Protein AF-A0A2T2Z891-F1 (afdb_monomer_lite)

Sequence (252 aa):
MLRAMVLVGTALAAVTELLDPEPQQPPVEPAKPAAVDPVTECRDALELAAWSASDHLTAHAHGLTAECTCGCGQVETVVGPDVPNAGAVAGLAAVATNNLAAVLDRLADAEAERDQAVREADGDRQLVDVLRAQRREAHERLRATRAHAHELHAVIADHEQTIVAAQSRIAELQYARDARLAELNAARASRAEAQLADIRALASGWAEQGVGSYAITAQTAYRRDAGREILAILDRDETTAKGGAAKAADGE

Secondary structure (DSSP, 8-state):
-HHHHHHHHHHHHHHHHTT-----PPP----------HHHHHHHHHHHS-----TTEEEETTEEEEE-TTSS--EEESS-TTSTTHHHHHHHHHHHHHHHHHHHHHHHHHHHHHHHHHHHHHHHHHHHHHHHHHHHHHHHHHHHHHHHHHHHHHHHHHHHHHHHHHHHHHHHHHHHHHHHHHHHHHHHHHHHHHHHHHHHHHHHHHHHTTSS-S---HHHHHHHHHHHHHHHHHHHHHHHHHHHHHHHHTT-

Organism: NCBI:txid37330

pLDDT: mean 72.8, std 20.95, range [34.75, 98.38]

Structure (mmCIF, N/CA/C/O backbone):
data_AF-A0A2T2Z891-F1
#
_entry.id   AF-A0A2T2Z891-F1
#
loop_
_atom_site.group_PDB
_atom_site.id
_atom_site.type_symbol
_atom_site.label_atom_id
_atom_site.label_alt_id
_atom_site.label_comp_id
_atom_site.label_asym_id
_atom_site.label_entity_id
_atom_site.label_seq_id
_atom_site.pdbx_PDB_ins_code
_atom_site.Cartn_x
_atom_site.Cartn_y
_atom_site.Cartn_z
_atom_site.occupancy
_atom_site.B_iso_or_equiv
_atom_site.auth_seq_id
_atom_site.auth_comp_id
_atom_site.auth_asym_id
_atom_site.auth_atom_id
_atom_site.pdbx_PDB_model_num
ATOM 1 N N . MET A 1 1 ? 6.854 -13.329 1.331 1.00 44.47 1 MET A N 1
ATOM 2 C CA . MET A 1 1 ? 5.678 -12.519 1.724 1.00 44.47 1 MET A CA 1
ATOM 3 C C . MET A 1 1 ? 4.390 -13.332 1.862 1.00 44.47 1 MET A C 1
ATOM 5 O O . MET A 1 1 ? 3.751 -13.201 2.893 1.00 44.47 1 MET A O 1
ATOM 9 N N . LEU A 1 2 ? 4.043 -14.234 0.932 1.00 36.00 2 LEU A N 1
ATOM 10 C CA . LEU A 1 2 ? 2.807 -15.045 1.009 1.00 36.00 2 LEU A CA 1
ATOM 11 C C . LEU A 1 2 ? 2.632 -15.894 2.288 1.00 36.00 2 LEU A C 1
ATOM 13 O O . LEU A 1 2 ? 1.527 -15.987 2.812 1.00 36.00 2 LEU A O 1
ATOM 17 N N . ARG A 1 3 ? 3.707 -16.468 2.848 1.00 34.75 3 ARG A N 1
ATOM 18 C CA . ARG A 1 3 ? 3.626 -17.265 4.092 1.00 34.75 3 ARG A CA 1
ATOM 19 C C . ARG A 1 3 ? 3.246 -16.453 5.338 1.00 34.75 3 ARG A C 1
ATOM 21 O O . ARG A 1 3 ? 2.662 -17.016 6.254 1.00 34.75 3 ARG A O 1
ATOM 28 N N . ALA A 1 4 ? 3.541 -15.153 5.367 1.00 37.78 4 ALA A N 1
ATOM 29 C CA . ALA A 1 4 ? 3.195 -14.293 6.500 1.00 37.78 4 ALA A CA 1
ATOM 30 C C . ALA A 1 4 ? 1.705 -13.902 6.491 1.00 37.78 4 ALA A C 1
ATOM 32 O O . ALA A 1 4 ? 1.099 -13.787 7.549 1.00 37.78 4 ALA A O 1
ATOM 33 N N . MET A 1 5 ? 1.091 -13.773 5.309 1.00 39.94 5 MET A N 1
ATOM 34 C CA . MET A 1 5 ? -0.330 -13.419 5.178 1.00 39.94 5 MET A CA 1
ATOM 35 C C . MET A 1 5 ? -1.272 -14.566 5.570 1.00 39.94 5 MET A C 1
ATOM 37 O O . MET A 1 5 ? -2.307 -14.320 6.182 1.00 39.94 5 MET A O 1
ATOM 41 N N . VAL A 1 6 ? -0.896 -15.821 5.294 1.00 43.16 6 VAL A N 1
ATOM 42 C CA . VAL A 1 6 ? -1.704 -16.996 5.675 1.00 43.16 6 VAL A CA 1
ATOM 43 C C . VAL A 1 6 ? -1.759 -17.171 7.198 1.00 43.16 6 VAL A C 1
ATOM 45 O O . VAL A 1 6 ? -2.825 -17.447 7.739 1.00 43.16 6 VAL A O 1
ATOM 48 N N . LEU A 1 7 ? -0.646 -16.921 7.897 1.00 39.09 7 LEU A N 1
ATOM 49 C CA . LEU A 1 7 ? -0.570 -17.011 9.362 1.00 39.09 7 LEU A CA 1
ATOM 50 C C . LEU A 1 7 ? -1.440 -15.964 10.074 1.00 39.09 7 LEU A C 1
ATOM 52 O O . LEU A 1 7 ? -2.051 -16.268 11.098 1.00 39.09 7 LEU A O 1
ATOM 56 N N . VAL A 1 8 ? -1.544 -14.752 9.518 1.00 48.66 8 VAL A N 1
ATOM 57 C CA . VAL A 1 8 ? -2.413 -13.694 10.062 1.00 48.66 8 VAL A CA 1
ATOM 58 C C . VAL A 1 8 ? -3.892 -14.028 9.840 1.00 48.66 8 VAL A C 1
ATOM 60 O O . VAL A 1 8 ? -4.705 -13.801 10.734 1.00 48.66 8 VAL A O 1
ATOM 63 N N . GLY A 1 9 ? -4.242 -14.634 8.699 1.00 42.88 9 GLY A N 1
ATOM 64 C CA . GLY A 1 9 ? -5.610 -15.079 8.411 1.00 42.88 9 GLY A CA 1
ATOM 65 C C . GLY A 1 9 ? -6.098 -16.190 9.348 1.00 42.88 9 GLY A C 1
ATOM 66 O O . GLY A 1 9 ? -7.209 -16.111 9.867 1.00 42.88 9 GLY A O 1
ATOM 67 N N . THR A 1 10 ? -5.253 -17.185 9.636 1.00 48.91 10 THR A N 1
ATOM 68 C CA . THR A 1 10 ? -5.599 -18.279 10.563 1.00 48.91 10 THR A CA 1
ATOM 69 C C . THR A 1 10 ? -5.652 -17.826 12.021 1.00 48.91 10 THR A C 1
ATOM 71 O O . THR A 1 10 ? -6.499 -18.295 12.776 1.00 48.91 10 THR A O 1
ATOM 74 N N . ALA A 1 11 ? -4.798 -16.876 12.418 1.00 42.88 11 ALA A N 1
ATOM 75 C CA . ALA A 1 11 ? -4.833 -16.308 13.763 1.00 42.88 11 ALA A CA 1
ATOM 76 C C . ALA A 1 11 ? -6.105 -15.474 14.002 1.00 42.88 11 ALA A C 1
ATOM 78 O O . ALA A 1 11 ? -6.673 -15.523 15.090 1.00 42.88 11 ALA A O 1
ATOM 79 N N . LEU A 1 12 ? -6.597 -14.753 12.986 1.00 47.34 12 LEU A N 1
ATOM 80 C CA . LEU A 1 12 ? -7.832 -13.973 13.102 1.00 47.34 12 LEU A CA 1
ATOM 81 C C . LEU A 1 12 ? -9.078 -14.860 13.239 1.00 47.34 12 LEU A C 1
ATOM 83 O O . LEU A 1 12 ? -9.969 -14.513 14.007 1.00 47.34 12 LEU A O 1
ATOM 87 N N . ALA A 1 13 ? -9.117 -15.992 12.525 1.00 49.78 13 ALA A N 1
ATOM 88 C CA . ALA A 1 13 ? -10.219 -16.954 12.592 1.00 49.78 13 ALA A CA 1
ATOM 89 C C . ALA A 1 13 ? -10.305 -17.639 13.970 1.00 49.78 13 ALA A C 1
ATOM 91 O O . ALA A 1 13 ? -11.391 -17.738 14.542 1.00 49.78 13 ALA A O 1
ATOM 92 N N . ALA A 1 14 ? -9.156 -18.010 14.547 1.00 47.41 14 ALA A N 1
ATOM 93 C CA . ALA A 1 14 ? -9.088 -18.597 15.887 1.00 47.41 14 ALA A CA 1
ATOM 94 C C . ALA A 1 14 ? -9.510 -17.608 16.992 1.00 47.41 14 ALA A C 1
ATOM 96 O O . ALA A 1 14 ? -10.139 -17.997 17.971 1.00 47.41 14 ALA A O 1
ATOM 97 N N . VAL A 1 15 ? -9.218 -16.311 16.828 1.00 51.91 15 VAL A N 1
ATOM 98 C CA . VAL A 1 15 ? -9.648 -15.273 17.783 1.00 51.91 15 VAL A CA 1
ATOM 99 C C . VAL A 1 15 ? -11.155 -15.005 17.694 1.00 51.91 15 VAL A C 1
ATOM 101 O O . VAL A 1 15 ? -11.771 -14.692 18.709 1.00 51.91 15 VAL A O 1
ATOM 104 N N . THR A 1 16 ? -11.776 -15.158 16.519 1.00 53.72 16 THR A N 1
ATOM 105 C CA . THR A 1 16 ? -13.237 -15.035 16.384 1.00 53.72 16 THR A CA 1
ATOM 106 C C . THR A 1 16 ? -14.012 -16.200 17.002 1.00 53.72 16 THR A C 1
ATOM 108 O O . THR A 1 16 ? -15.059 -15.944 17.584 1.00 53.72 16 THR A O 1
ATOM 111 N N . GLU A 1 17 ? -13.495 -17.434 16.968 1.00 48.53 17 GLU A N 1
ATOM 112 C CA . GLU A 1 17 ? -14.125 -18.582 17.656 1.00 48.53 17 GLU A CA 1
ATOM 113 C C . GLU A 1 17 ? -14.012 -18.505 19.189 1.00 48.53 17 GLU A C 1
ATOM 115 O O . GLU A 1 17 ? -14.880 -18.999 19.899 1.00 48.53 17 GLU A O 1
ATOM 120 N N . LEU A 1 18 ? -12.986 -17.834 19.722 1.00 50.41 18 LEU A N 1
ATOM 121 C CA . LEU A 1 18 ? -12.801 -17.644 21.169 1.00 50.41 18 LEU A CA 1
ATOM 122 C C . LEU A 1 18 ? -13.665 -16.518 21.776 1.00 50.41 18 LEU A C 1
ATOM 124 O O . LEU A 1 18 ? -13.706 -16.377 22.997 1.00 50.41 18 LEU A O 1
ATOM 128 N N . LEU A 1 19 ? -14.333 -15.699 20.953 1.00 49.38 19 LEU A N 1
ATOM 129 C CA . LEU A 1 19 ? -15.062 -14.496 21.390 1.00 49.38 19 LEU A CA 1
ATOM 130 C C . LEU A 1 19 ? -16.594 -14.629 21.405 1.00 49.38 19 LEU A C 1
ATOM 132 O O . LEU A 1 19 ? -17.259 -13.659 21.796 1.00 49.38 19 LEU A O 1
ATOM 136 N N . ASP A 1 20 ? -17.123 -15.802 21.046 1.00 49.41 20 ASP A N 1
ATOM 137 C CA . ASP A 1 20 ? -18.532 -16.184 21.208 1.00 49.41 20 ASP A CA 1
ATOM 138 C C . ASP A 1 20 ? -18.661 -17.409 22.132 1.00 49.41 20 ASP A C 1
ATOM 140 O O . ASP A 1 20 ? -18.911 -18.528 21.680 1.00 49.41 20 ASP A O 1
ATOM 144 N N . PRO A 1 21 ? -18.509 -17.244 23.459 1.00 48.47 21 PRO A N 1
ATOM 145 C CA . PRO A 1 21 ? -19.131 -18.182 24.370 1.00 48.47 21 PRO A CA 1
ATOM 146 C C . PRO A 1 21 ? -20.646 -17.977 24.262 1.00 48.47 21 PRO A C 1
ATOM 148 O O . PRO A 1 21 ? -21.199 -16.985 24.742 1.00 48.47 21 PRO A O 1
ATOM 151 N N . GLU A 1 22 ? -21.307 -18.917 23.592 1.00 50.22 22 GLU A N 1
ATOM 152 C CA . GLU A 1 22 ? -22.747 -19.138 23.689 1.00 50.22 22 GLU A CA 1
ATOM 153 C C . GLU A 1 22 ? -23.145 -19.042 25.179 1.00 50.22 22 GLU A C 1
ATOM 155 O O . GLU A 1 22 ? -22.498 -19.687 26.014 1.00 50.22 22 GLU A O 1
ATOM 160 N N . PRO A 1 23 ? -24.118 -18.194 25.569 1.00 48.44 23 PRO A N 1
ATOM 161 C CA . PRO A 1 23 ? -24.458 -18.014 26.972 1.00 48.44 23 PRO A CA 1
ATOM 162 C C . PRO A 1 23 ? -25.070 -19.313 27.497 1.00 48.44 23 PRO A C 1
ATOM 164 O O . PRO A 1 23 ? -26.265 -19.559 27.344 1.00 48.44 23 PRO A O 1
ATOM 167 N N . GLN A 1 24 ? -24.242 -20.158 28.114 1.00 48.59 24 GLN A N 1
ATOM 168 C CA . GLN A 1 24 ? -24.708 -21.307 28.874 1.00 48.59 24 GLN A CA 1
ATOM 169 C C . GLN A 1 24 ? -25.576 -20.772 30.010 1.00 48.59 24 GLN A C 1
ATOM 171 O O . GLN A 1 24 ? -25.078 -20.181 30.970 1.00 48.59 24 GLN A O 1
ATOM 176 N N . GLN A 1 25 ? -26.892 -20.945 29.875 1.00 51.59 25 GLN A N 1
ATOM 177 C CA . GLN A 1 25 ? -27.810 -20.777 30.990 1.00 51.59 25 GLN A CA 1
ATOM 178 C C . GLN A 1 25 ? -27.329 -21.701 32.114 1.00 51.59 25 GLN A C 1
ATOM 180 O O . GLN A 1 25 ? -27.229 -22.912 31.887 1.00 51.59 25 GLN A O 1
ATOM 185 N N . PRO A 1 26 ? -26.996 -21.167 33.303 1.00 49.16 26 PRO A N 1
ATOM 186 C CA . PRO A 1 26 ? -26.651 -22.020 34.425 1.00 49.16 26 PRO A CA 1
ATOM 187 C C . PRO A 1 26 ? -27.839 -22.949 34.727 1.00 49.16 26 PRO A C 1
ATOM 189 O O . PRO A 1 26 ? -28.994 -22.549 34.532 1.00 49.16 26 PRO A O 1
ATOM 192 N N . PRO A 1 27 ? -27.582 -24.194 35.166 1.00 51.59 27 PRO A N 1
ATOM 193 C CA . PRO A 1 27 ? -28.641 -25.128 35.518 1.00 51.59 27 PRO A CA 1
ATOM 194 C C . PRO A 1 27 ? -29.550 -24.485 36.568 1.00 51.59 27 PRO A C 1
ATOM 196 O O . PRO A 1 27 ? -29.077 -23.997 37.592 1.00 51.59 27 PRO A O 1
ATOM 199 N N . VAL A 1 28 ? -30.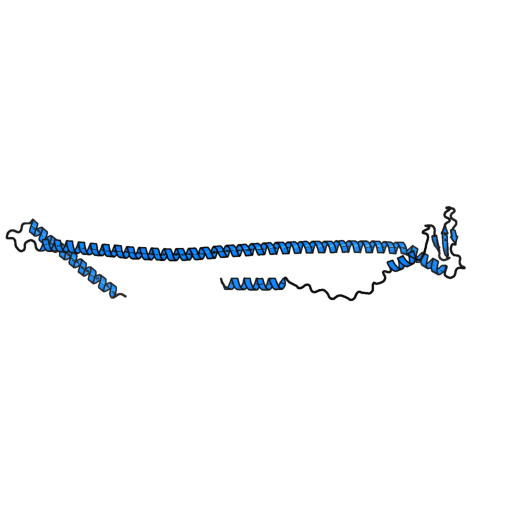853 -24.460 36.283 1.00 54.03 28 VAL A N 1
ATOM 200 C CA . VAL A 1 28 ? -31.879 -23.950 37.196 1.00 54.03 28 VAL A CA 1
ATOM 201 C C . VAL A 1 28 ? -31.859 -24.826 38.446 1.00 54.03 28 VAL A C 1
ATOM 203 O O . VAL A 1 28 ? -32.333 -25.963 38.419 1.00 54.03 28 VAL A O 1
ATOM 206 N N . GLU A 1 29 ? -31.273 -24.317 39.531 1.00 49.00 29 GLU A N 1
ATOM 207 C CA . GLU A 1 29 ? -31.395 -24.943 40.844 1.00 49.00 29 GLU A CA 1
ATOM 208 C C . GLU A 1 29 ? -32.883 -25.011 41.223 1.00 49.00 29 GLU A C 1
ATOM 210 O O . GLU A 1 29 ? -33.609 -24.024 41.053 1.00 49.00 29 GLU A O 1
ATOM 215 N N . PRO A 1 30 ? -33.375 -26.160 41.721 1.00 51.44 30 PRO A N 1
ATOM 216 C CA . PRO A 1 30 ? -34.736 -26.244 42.220 1.00 51.44 30 PRO A CA 1
ATOM 217 C C . PRO A 1 30 ? -34.893 -25.240 43.361 1.00 51.44 30 PRO A C 1
ATOM 219 O O . PRO A 1 30 ? -34.108 -25.246 44.310 1.00 51.44 30 PRO A O 1
ATOM 222 N N . ALA A 1 31 ? -35.904 -24.376 43.245 1.00 48.78 31 ALA A N 1
ATOM 223 C CA . ALA A 1 31 ? -36.221 -23.366 44.242 1.00 48.78 31 ALA A CA 1
ATOM 224 C C . ALA A 1 31 ? -36.269 -24.012 45.631 1.00 48.78 31 ALA A C 1
ATOM 226 O O . ALA A 1 31 ? -37.137 -24.839 45.924 1.00 48.78 31 ALA A O 1
ATOM 227 N N . LYS A 1 32 ? -35.298 -23.648 46.472 1.00 46.31 32 LYS A N 1
ATOM 228 C CA . LYS A 1 32 ? -35.284 -24.001 47.889 1.00 46.31 32 LYS A CA 1
ATOM 229 C C . LYS A 1 32 ? -36.626 -23.522 48.460 1.00 46.31 32 LYS A C 1
ATOM 231 O O . LYS A 1 32 ? -36.965 -22.360 48.218 1.00 46.31 32 LYS A O 1
ATOM 236 N N . PRO A 1 33 ? -37.413 -24.368 49.154 1.00 45.06 33 PRO A N 1
ATOM 237 C CA . PRO A 1 33 ? -38.620 -23.886 49.813 1.00 45.06 33 PRO A CA 1
ATOM 238 C C . PRO A 1 33 ? -38.197 -22.717 50.694 1.00 45.06 33 PRO A C 1
ATOM 240 O O . PRO A 1 33 ? -37.211 -22.846 51.425 1.00 45.06 33 PRO A O 1
ATOM 243 N N . ALA A 1 34 ? -38.863 -21.571 50.523 1.00 50.56 34 ALA A N 1
ATOM 244 C CA . ALA A 1 34 ? -38.547 -20.357 51.255 1.00 50.56 34 ALA A CA 1
ATOM 245 C C . ALA A 1 34 ? -38.453 -20.735 52.733 1.00 50.56 34 ALA A C 1
ATOM 247 O O . ALA A 1 34 ? -39.440 -21.180 53.321 1.00 50.56 34 ALA A O 1
ATOM 248 N N . ALA A 1 35 ? -37.239 -20.667 53.288 1.00 48.81 35 ALA A N 1
ATOM 249 C CA . ALA A 1 35 ? -37.065 -20.771 54.720 1.00 48.81 35 ALA A CA 1
ATOM 250 C C . ALA A 1 35 ? -37.951 -19.668 55.280 1.00 48.81 35 ALA A C 1
ATOM 252 O O . ALA A 1 35 ? -37.752 -18.506 54.922 1.00 48.81 35 ALA A O 1
ATOM 253 N N . VAL A 1 36 ? -38.992 -20.059 56.017 1.00 48.84 36 VAL A N 1
ATOM 254 C CA . VAL A 1 36 ? -39.886 -19.107 56.663 1.00 48.84 36 VAL A CA 1
ATOM 255 C C . VAL A 1 36 ? -38.973 -18.200 57.461 1.00 48.84 36 VAL A C 1
ATOM 257 O O . VAL A 1 36 ? -38.229 -18.669 58.323 1.00 48.84 36 VAL A O 1
ATOM 260 N N . ASP A 1 37 ? -38.922 -16.943 57.039 1.00 51.69 37 ASP A N 1
ATOM 261 C CA . ASP A 1 37 ? -38.059 -15.961 57.651 1.00 51.69 37 ASP A CA 1
ATOM 262 C C . ASP A 1 37 ? -38.514 -15.858 59.111 1.00 51.69 37 ASP A C 1
ATOM 264 O O . ASP A 1 37 ? -39.662 -15.470 59.357 1.00 51.69 37 ASP A O 1
ATOM 268 N N . PRO A 1 38 ? -37.670 -16.251 60.082 1.00 49.25 38 PRO A N 1
ATOM 269 C CA . PRO A 1 38 ? -38.058 -16.275 61.487 1.00 49.25 38 PRO A CA 1
ATOM 270 C C . PRO A 1 38 ? -38.479 -14.884 61.975 1.00 49.25 38 PRO A C 1
ATOM 272 O O . PRO A 1 38 ? -39.198 -14.769 62.965 1.00 49.25 38 PRO A O 1
ATOM 275 N N . VAL A 1 39 ? -38.078 -13.823 61.265 1.00 49.00 39 VAL A N 1
ATOM 276 C CA . VAL A 1 39 ? -38.542 -12.457 61.502 1.00 49.00 39 VAL A CA 1
ATOM 277 C C . VAL A 1 39 ? -40.002 -12.293 61.087 1.00 49.00 39 VAL A C 1
ATOM 279 O O . VAL A 1 39 ? -40.773 -11.709 61.842 1.00 49.00 39 VAL A O 1
ATOM 282 N N . THR A 1 40 ? -40.404 -12.823 59.932 1.00 52.50 40 THR A N 1
ATOM 283 C CA . THR A 1 40 ? -41.788 -12.750 59.441 1.00 52.50 40 THR A CA 1
ATOM 284 C C . THR A 1 40 ? -42.730 -13.571 60.329 1.00 52.50 40 THR A C 1
ATOM 286 O O . THR A 1 40 ? -43.793 -13.086 60.699 1.00 52.50 40 THR A O 1
ATOM 289 N N . GLU A 1 41 ? -42.305 -14.753 60.785 1.00 48.59 41 GLU A N 1
ATOM 290 C CA . GLU A 1 41 ? -43.073 -15.572 61.738 1.00 48.59 41 GLU A CA 1
ATOM 291 C C . GLU A 1 41 ? -43.229 -14.881 63.108 1.00 48.59 41 GLU A C 1
ATOM 293 O O . GLU A 1 41 ? -44.317 -14.870 63.687 1.00 48.59 41 GLU A O 1
ATOM 298 N N . CYS A 1 42 ? -42.167 -14.235 63.607 1.00 45.06 42 CYS A N 1
ATOM 299 C CA . CYS A 1 42 ? -42.237 -13.397 64.808 1.00 45.06 42 CYS A CA 1
ATOM 300 C C . CYS A 1 42 ? -43.131 -12.167 64.608 1.00 45.06 42 CYS A C 1
ATOM 302 O O . CYS A 1 42 ? -43.859 -11.797 65.527 1.00 45.06 42 CYS A O 1
ATOM 304 N N . ARG A 1 43 ? -43.091 -11.531 63.432 1.00 51.50 43 ARG A N 1
ATOM 305 C CA . ARG A 1 43 ? -43.901 -10.350 63.109 1.00 51.50 43 ARG A CA 1
ATOM 306 C C . ARG A 1 43 ? -45.382 -10.696 63.048 1.00 51.50 43 ARG A C 1
ATOM 308 O O . ARG A 1 43 ? -46.177 -10.002 63.668 1.00 51.50 43 ARG A O 1
ATOM 315 N N . ASP A 1 44 ? -45.735 -11.787 62.381 1.00 49.91 44 ASP A N 1
ATOM 316 C CA . ASP A 1 44 ? -47.117 -12.254 62.282 1.00 49.91 44 ASP A CA 1
ATOM 317 C C . ASP A 1 44 ? -47.638 -12.705 63.657 1.00 49.91 44 ASP A C 1
ATOM 319 O O . ASP A 1 44 ? -48.778 -12.413 64.010 1.00 49.91 44 ASP A O 1
ATOM 323 N N . ALA A 1 45 ? -46.797 -13.334 64.490 1.00 48.22 45 ALA A N 1
ATOM 324 C CA . ALA A 1 45 ? -47.143 -13.656 65.877 1.00 48.22 45 ALA A CA 1
ATOM 325 C C . ALA A 1 45 ? -47.326 -12.402 66.759 1.00 48.22 45 ALA A C 1
ATOM 327 O O . ALA A 1 45 ? -48.194 -12.394 67.635 1.00 48.22 45 ALA A O 1
ATOM 328 N N . LEU A 1 46 ? -46.544 -11.342 66.521 1.00 46.91 46 LEU A N 1
ATOM 329 C CA . LEU A 1 46 ? -46.675 -10.040 67.185 1.00 46.91 46 LEU A CA 1
ATOM 330 C C . LEU A 1 46 ? -47.894 -9.243 66.691 1.00 46.91 46 LEU A C 1
ATOM 332 O O . LEU A 1 46 ? -48.510 -8.563 67.500 1.00 46.91 46 LEU A O 1
ATOM 336 N N . GLU A 1 47 ? -48.272 -9.338 65.411 1.00 46.38 47 GLU A N 1
ATOM 337 C CA . GLU A 1 47 ? -49.482 -8.709 64.850 1.00 46.38 47 GLU A CA 1
ATOM 338 C C . GLU A 1 47 ? -50.767 -9.438 65.279 1.00 46.38 47 GLU A C 1
ATOM 340 O O . GLU A 1 47 ? -51.785 -8.796 65.545 1.00 46.38 47 GLU A O 1
ATOM 345 N N . LEU A 1 48 ? -50.736 -10.775 65.379 1.00 44.97 48 LEU A N 1
ATOM 346 C CA . LEU A 1 48 ? -51.872 -11.577 65.854 1.00 44.97 48 LEU A CA 1
ATOM 347 C C . LEU A 1 48 ? -52.125 -11.371 67.354 1.00 44.97 48 LEU A C 1
ATOM 349 O O . LEU A 1 48 ? -53.262 -11.450 67.828 1.00 44.97 48 LEU A O 1
ATOM 353 N N . ALA A 1 49 ? -51.061 -11.102 68.109 1.00 45.09 49 ALA A N 1
ATOM 354 C CA . ALA A 1 49 ? -51.158 -10.637 69.473 1.00 45.09 49 ALA A CA 1
ATOM 355 C C . ALA A 1 49 ? -51.547 -9.150 69.439 1.00 45.09 49 ALA A C 1
ATOM 357 O O . ALA A 1 49 ? -50.706 -8.269 69.348 1.00 45.09 49 ALA A O 1
ATOM 358 N N . ALA A 1 50 ? -52.843 -8.849 69.478 1.00 38.56 50 ALA A N 1
ATOM 359 C CA . ALA A 1 50 ? -53.336 -7.476 69.538 1.00 38.56 50 ALA A CA 1
ATOM 360 C C . ALA A 1 50 ? -52.949 -6.812 70.877 1.00 38.56 50 ALA A C 1
ATOM 362 O O . ALA A 1 50 ? -53.753 -6.733 71.805 1.00 38.56 50 ALA A O 1
ATOM 363 N N . TRP A 1 51 ? -51.708 -6.343 70.994 1.00 49.72 51 TRP A N 1
ATOM 364 C CA . TRP A 1 51 ? -51.269 -5.475 72.076 1.00 49.72 51 TRP A CA 1
ATOM 365 C C . TRP A 1 51 ? -51.531 -4.041 71.636 1.00 49.72 51 TRP A C 1
ATOM 367 O O . TRP A 1 51 ? -50.887 -3.520 70.727 1.00 49.72 51 TRP A O 1
ATOM 377 N N . SER A 1 52 ? -52.478 -3.372 72.293 1.00 39.50 52 SER A N 1
ATOM 378 C CA . SER A 1 52 ? -52.420 -1.918 72.366 1.00 39.50 52 SER A CA 1
ATOM 379 C C . SER A 1 52 ? -51.066 -1.580 72.984 1.00 39.50 52 SER A C 1
ATOM 381 O O . SER A 1 52 ? -50.834 -1.921 74.143 1.00 39.50 52 SER A O 1
ATOM 383 N N . ALA A 1 53 ? -50.163 -0.995 72.201 1.00 40.09 53 ALA A N 1
ATOM 384 C CA . ALA A 1 53 ? -48.889 -0.478 72.671 1.00 40.09 53 ALA A CA 1
ATOM 385 C C . ALA A 1 53 ? -49.156 0.632 73.698 1.00 40.09 53 ALA A C 1
ATOM 387 O O . ALA A 1 53 ? -49.265 1.808 73.366 1.00 40.09 53 ALA A O 1
ATOM 388 N N . SER A 1 54 ? -49.365 0.245 74.948 1.00 45.53 54 SER A N 1
ATOM 389 C CA . SER A 1 54 ? -49.257 1.125 76.094 1.00 45.53 54 SER A CA 1
ATOM 390 C C . SER A 1 54 ? -47.871 0.888 76.681 1.00 45.53 54 SER A C 1
ATOM 392 O O . SER A 1 54 ? -47.589 -0.206 77.170 1.00 45.53 54 SER A O 1
ATOM 394 N N . ASP A 1 55 ? -47.025 1.923 76.659 1.00 47.34 55 ASP A N 1
ATOM 395 C CA . ASP A 1 55 ? -45.645 1.984 77.197 1.00 47.34 55 ASP A CA 1
ATOM 396 C C . ASP A 1 55 ? -45.530 1.671 78.710 1.00 47.34 55 ASP A C 1
ATOM 398 O O . ASP A 1 55 ? -44.513 1.922 79.350 1.00 47.34 55 ASP A O 1
ATOM 402 N N . HIS A 1 56 ? -46.589 1.139 79.312 1.00 47.88 56 HIS A N 1
ATOM 403 C CA . HIS A 1 56 ? -46.771 0.938 80.743 1.00 47.88 56 HIS A CA 1
ATOM 404 C C . HIS A 1 56 ? -46.871 -0.543 81.124 1.00 47.88 56 HIS A C 1
ATOM 406 O O . HIS A 1 56 ? -46.990 -0.855 82.306 1.00 47.88 56 HIS A O 1
ATOM 412 N N . LEU A 1 57 ? -46.855 -1.459 80.148 1.00 49.69 57 LEU A N 1
ATOM 413 C CA . LEU A 1 57 ? -46.912 -2.899 80.389 1.00 49.69 57 LEU A CA 1
ATOM 414 C C . LEU A 1 57 ? -45.507 -3.468 80.608 1.00 49.69 57 LEU A C 1
ATOM 416 O O . LEU A 1 57 ? -44.681 -3.514 79.700 1.00 49.69 57 LEU A O 1
ATOM 420 N N . THR A 1 58 ? -45.256 -3.953 81.818 1.00 53.34 58 THR A N 1
ATOM 421 C CA . THR A 1 58 ? -44.037 -4.672 82.195 1.00 53.34 58 THR A CA 1
ATOM 422 C C . THR A 1 58 ? -44.368 -6.139 82.461 1.00 53.34 58 THR A C 1
ATOM 424 O O . THR A 1 58 ? -45.335 -6.473 83.147 1.00 53.34 58 THR A O 1
ATOM 427 N N . ALA A 1 59 ? -43.583 -7.047 81.881 1.00 47.50 59 ALA A N 1
ATOM 428 C CA . ALA A 1 59 ? -43.726 -8.480 82.113 1.00 47.50 59 ALA A CA 1
ATOM 429 C C . ALA A 1 59 ? -42.922 -8.889 83.356 1.00 47.50 59 ALA A C 1
ATOM 431 O O . ALA A 1 59 ? -41.709 -8.685 83.406 1.00 47.50 59 ALA A O 1
ATOM 432 N N . HIS A 1 60 ? -43.586 -9.481 84.353 1.00 49.41 60 HIS A N 1
ATOM 433 C CA . HIS A 1 60 ? -42.959 -9.990 85.574 1.00 49.41 60 HIS A CA 1
ATOM 434 C C . HIS A 1 60 ? -43.164 -11.508 85.687 1.00 49.41 60 HIS A C 1
ATOM 436 O O . HIS A 1 60 ? -44.113 -12.066 85.139 1.00 49.41 60 HIS A O 1
ATOM 442 N N . ALA A 1 61 ? -42.331 -12.197 86.475 1.00 43.53 61 ALA A N 1
ATOM 443 C CA . ALA A 1 61 ? -42.432 -13.649 86.696 1.00 43.53 61 ALA A CA 1
ATOM 444 C C . ALA A 1 61 ? -43.780 -14.126 87.294 1.00 43.53 61 ALA A C 1
ATOM 446 O O . ALA A 1 61 ? -44.028 -15.327 87.374 1.00 43.53 61 ALA A O 1
ATOM 447 N N . HIS A 1 62 ? -44.649 -13.201 87.716 1.00 42.91 62 HIS A N 1
ATOM 448 C CA . HIS A 1 62 ? -45.947 -13.479 88.338 1.00 42.91 62 HIS A CA 1
ATOM 449 C C . HIS A 1 62 ? -47.153 -12.987 87.518 1.00 42.91 62 HIS A C 1
ATOM 451 O O . HIS A 1 62 ? -48.278 -13.110 87.990 1.00 42.91 62 HIS A O 1
ATOM 457 N N . GLY A 1 63 ? -46.945 -12.456 86.308 1.00 49.03 63 GLY A N 1
ATOM 458 C CA . GLY A 1 63 ? -48.023 -11.972 85.443 1.00 49.03 63 GLY A CA 1
ATOM 459 C C . GLY A 1 63 ? -47.645 -10.717 84.659 1.00 49.03 63 GLY A C 1
ATOM 460 O O . GLY A 1 63 ? -46.522 -10.218 84.745 1.00 49.03 63 GLY A O 1
ATOM 461 N N . LEU A 1 64 ? -48.601 -10.214 83.879 1.00 54.28 64 LEU A N 1
ATOM 462 C CA . LEU A 1 64 ? -48.478 -8.935 83.181 1.00 54.28 64 LEU A CA 1
ATOM 463 C C . LEU A 1 64 ? -48.973 -7.816 84.086 1.00 54.28 64 LEU A C 1
ATOM 465 O O . LEU A 1 64 ? -50.092 -7.876 84.602 1.00 54.28 64 LEU A O 1
ATOM 469 N N . THR A 1 65 ? -48.142 -6.801 84.262 1.00 57.78 65 THR A N 1
ATOM 470 C CA . THR A 1 65 ? -48.444 -5.647 85.097 1.00 57.78 65 THR A CA 1
ATOM 471 C C . THR A 1 65 ? -48.471 -4.378 84.263 1.00 57.78 65 THR A C 1
ATOM 473 O O . THR A 1 65 ? -47.561 -4.156 83.472 1.00 57.78 65 THR A O 1
ATOM 476 N N . ALA A 1 66 ? -49.505 -3.555 84.431 1.00 55.28 66 ALA A N 1
ATOM 477 C CA . ALA A 1 66 ? -49.602 -2.239 83.808 1.00 55.28 66 ALA A CA 1
ATOM 478 C C . ALA A 1 66 ? -49.452 -1.146 84.870 1.00 55.28 66 ALA A C 1
ATOM 480 O O . ALA A 1 66 ? -50.138 -1.180 85.891 1.00 55.28 66 ALA A O 1
ATOM 481 N N . GLU A 1 67 ? -48.586 -0.164 84.641 1.00 55.75 67 GLU A N 1
ATOM 482 C CA . GLU A 1 67 ? -48.578 1.062 85.444 1.00 55.75 67 GLU A CA 1
ATOM 483 C C . GLU A 1 67 ? -49.815 1.921 85.128 1.00 55.75 67 GLU A C 1
ATOM 485 O O . GLU A 1 67 ? -50.209 2.070 83.968 1.00 55.75 67 GLU A O 1
ATOM 490 N N . CYS A 1 68 ? -50.442 2.500 86.160 1.00 52.22 68 CYS A N 1
ATOM 491 C CA . CYS A 1 68 ? -51.578 3.406 85.986 1.00 52.22 68 CYS A CA 1
ATOM 492 C C . CYS A 1 68 ? -51.179 4.597 85.110 1.00 52.22 68 CYS A C 1
ATOM 494 O O . CYS A 1 68 ? -50.277 5.365 85.453 1.00 52.22 68 CYS A O 1
ATOM 496 N N . THR A 1 69 ? -51.959 4.843 84.059 1.00 51.16 69 THR A N 1
ATOM 497 C CA . THR A 1 69 ? -51.822 6.001 83.154 1.00 51.16 69 THR A CA 1
ATOM 498 C C . THR A 1 69 ? -51.987 7.353 83.859 1.00 51.16 69 THR A C 1
ATOM 500 O O . THR A 1 69 ? -51.668 8.400 83.305 1.00 51.16 69 THR A O 1
ATOM 503 N N . CYS A 1 70 ? -52.464 7.340 85.103 1.00 62.22 70 CYS A N 1
ATOM 504 C CA . CYS A 1 70 ? -52.632 8.499 85.965 1.00 62.22 70 CYS A CA 1
ATOM 505 C C . CYS A 1 70 ? -51.342 8.979 86.665 1.00 62.22 70 CYS A C 1
ATOM 507 O O . CYS A 1 70 ? -51.387 9.973 87.388 1.00 62.22 70 CYS A O 1
ATOM 509 N N . GLY A 1 71 ? -50.207 8.282 86.500 1.00 52.59 71 GLY A N 1
ATOM 510 C CA . GLY A 1 71 ? -48.913 8.685 87.072 1.00 52.59 71 GLY A CA 1
ATOM 511 C C . GLY A 1 71 ? -48.791 8.499 88.591 1.00 52.59 71 GLY A C 1
ATOM 512 O O . GLY A 1 71 ? -47.876 9.037 89.208 1.00 52.59 71 GLY A O 1
ATOM 513 N N . CYS A 1 72 ? -49.699 7.743 89.215 1.00 72.25 72 CYS A N 1
ATOM 514 C CA . CYS A 1 72 ? -49.705 7.521 90.665 1.00 72.25 72 CYS A CA 1
ATOM 515 C C . CYS A 1 72 ? -48.719 6.438 91.144 1.00 72.25 72 CYS A C 1
ATOM 517 O O . CYS A 1 72 ? -48.635 6.183 92.344 1.00 72.25 72 CYS A O 1
ATOM 519 N N . GLY A 1 73 ? -48.012 5.773 90.224 1.00 59.31 73 GLY A N 1
ATOM 520 C CA . GLY A 1 73 ? -47.095 4.672 90.531 1.00 59.31 73 GLY A CA 1
ATOM 521 C C . GLY A 1 73 ? -47.776 3.368 90.965 1.00 59.31 73 GLY A C 1
ATOM 522 O O . GLY A 1 73 ? -47.091 2.452 91.410 1.00 59.31 73 GLY A O 1
ATOM 523 N N . GLN A 1 74 ? -49.108 3.258 90.868 1.00 56.53 74 GLN A N 1
ATOM 524 C CA . GLN A 1 74 ? -49.788 1.982 91.097 1.00 56.53 74 GLN A CA 1
ATOM 525 C C . GLN A 1 74 ? -49.647 1.062 89.890 1.00 56.53 74 GLN A C 1
ATOM 527 O O . GLN A 1 74 ? -49.800 1.486 88.746 1.00 56.53 74 GLN A O 1
ATOM 532 N N . VAL A 1 75 ? -49.381 -0.205 90.189 1.00 57.38 75 VAL A N 1
ATOM 533 C CA . VAL A 1 75 ? -49.175 -1.276 89.223 1.00 57.38 75 VAL A CA 1
ATOM 534 C C . VAL A 1 75 ? -50.355 -2.237 89.335 1.00 57.38 75 VAL A C 1
ATOM 536 O O . VAL A 1 75 ? -50.548 -2.861 90.378 1.00 57.38 75 VAL A O 1
ATOM 539 N N . GLU A 1 76 ? -51.161 -2.338 88.284 1.00 56.56 76 GLU A N 1
ATOM 540 C CA . GLU A 1 76 ? -52.331 -3.211 88.243 1.00 56.56 76 GLU A CA 1
ATOM 541 C C . GLU A 1 76 ? -51.973 -4.529 87.545 1.00 56.56 76 GLU A C 1
ATOM 543 O O . GLU A 1 76 ? -51.321 -4.548 86.497 1.00 56.56 76 GLU A O 1
ATOM 548 N N . THR A 1 77 ? -52.348 -5.659 88.150 1.00 54.00 77 THR A N 1
ATOM 549 C CA . THR A 1 77 ? -52.097 -6.986 87.575 1.00 54.00 77 THR A CA 1
ATOM 550 C C . THR A 1 77 ? -53.168 -7.273 86.528 1.00 54.00 77 THR A C 1
ATOM 552 O O . THR A 1 77 ? -54.308 -7.576 86.863 1.00 54.00 77 THR A O 1
ATOM 555 N N . VAL A 1 78 ? -52.805 -7.166 85.251 1.00 54.41 78 VAL A N 1
ATOM 556 C CA . VAL A 1 78 ? -53.735 -7.309 84.118 1.00 54.41 78 VAL A CA 1
ATOM 557 C C . VAL A 1 78 ? -54.114 -8.777 83.896 1.00 54.41 78 VAL A C 1
ATOM 559 O O . VAL A 1 78 ? -55.210 -9.083 83.433 1.00 54.41 78 VAL A O 1
ATOM 562 N N . VAL A 1 79 ? -53.227 -9.703 84.274 1.00 54.56 79 VAL A N 1
ATOM 563 C CA . VAL A 1 79 ? -53.480 -11.149 84.240 1.00 54.56 79 VAL A CA 1
ATOM 564 C C . VAL A 1 79 ? -53.080 -11.754 85.584 1.00 54.56 79 VAL A C 1
ATOM 566 O O . VAL A 1 79 ? -51.894 -11.838 85.899 1.00 54.56 79 VAL A O 1
ATOM 569 N N . GLY A 1 80 ? -54.075 -12.145 86.385 1.00 46.41 80 GLY A N 1
ATOM 570 C CA . GLY A 1 80 ? -53.880 -12.779 87.692 1.00 46.41 80 GLY A CA 1
ATOM 571 C C . GLY A 1 80 ? -53.512 -14.273 87.609 1.00 46.41 80 GLY A C 1
ATOM 572 O O . GLY A 1 80 ? -53.685 -14.898 86.560 1.00 46.41 80 GLY A O 1
ATOM 573 N N . PRO A 1 81 ? -53.040 -14.871 88.719 1.00 48.22 81 PRO A N 1
ATOM 574 C CA . PRO A 1 81 ? -52.537 -16.252 88.780 1.00 48.22 81 PRO A CA 1
ATOM 575 C C . PRO A 1 81 ? -53.582 -17.335 88.455 1.00 48.22 81 PRO A C 1
ATOM 577 O O . PRO A 1 81 ? -53.209 -18.477 88.197 1.00 48.22 81 PRO A O 1
ATOM 580 N N . ASP A 1 82 ? -54.868 -16.979 88.427 1.00 49.78 82 ASP A N 1
ATOM 581 C CA . ASP A 1 82 ? -55.985 -17.893 88.164 1.00 49.78 82 ASP A CA 1
ATOM 582 C C . ASP A 1 82 ? -56.249 -18.129 86.665 1.00 49.78 82 ASP A C 1
ATOM 584 O O . ASP A 1 82 ? -57.106 -18.936 86.299 1.00 49.78 82 ASP A O 1
ATOM 588 N N . VAL A 1 83 ? -55.517 -17.446 85.775 1.00 50.84 83 VAL A N 1
ATOM 589 C CA . VAL A 1 83 ? -55.621 -17.654 84.326 1.00 50.84 83 VAL A CA 1
ATOM 590 C C . VAL A 1 83 ? -54.662 -18.778 83.904 1.00 50.84 83 VAL A C 1
ATOM 592 O O . VAL A 1 83 ? -53.440 -18.618 84.016 1.00 50.84 83 VAL A O 1
ATOM 595 N N . PRO A 1 84 ? -55.165 -19.922 83.397 1.00 46.22 84 PRO A N 1
ATOM 596 C CA . PRO A 1 84 ? -54.300 -20.992 82.918 1.00 46.22 84 PRO A CA 1
ATOM 597 C C . PRO A 1 84 ? -53.382 -20.454 81.814 1.00 46.22 84 PRO A C 1
ATOM 599 O O . PRO A 1 84 ? -53.838 -19.807 80.875 1.00 46.22 84 PRO A O 1
ATOM 602 N N . ASN A 1 85 ? -52.080 -20.725 81.945 1.00 52.56 85 ASN A N 1
ATOM 603 C CA . ASN A 1 85 ? -50.982 -20.250 81.087 1.00 52.56 85 ASN A CA 1
ATOM 604 C C . ASN A 1 85 ? -50.484 -18.806 81.314 1.00 52.56 85 ASN A C 1
ATOM 606 O O . ASN A 1 85 ? -49.577 -18.389 80.596 1.00 52.56 85 ASN A O 1
ATOM 610 N N . ALA A 1 86 ? -50.952 -18.069 82.331 1.00 52.47 86 ALA A N 1
ATOM 611 C CA . ALA A 1 86 ? -50.481 -16.702 82.618 1.00 52.47 86 ALA A CA 1
ATOM 612 C C . ALA A 1 86 ? -48.951 -16.582 82.766 1.00 52.47 86 ALA A C 1
ATOM 614 O O . ALA A 1 86 ? -48.341 -15.673 82.208 1.00 52.47 86 ALA A O 1
ATOM 615 N N . GLY A 1 87 ? -48.308 -17.531 83.457 1.00 50.75 87 GLY A N 1
ATOM 616 C CA . GLY A 1 87 ? -46.848 -17.551 83.609 1.00 50.75 87 GLY A CA 1
ATOM 617 C C . GLY A 1 87 ? -46.099 -17.849 82.305 1.00 50.75 87 GLY A C 1
ATOM 618 O O . GLY A 1 87 ? -45.045 -17.270 82.057 1.00 50.75 87 GLY A O 1
ATOM 619 N N . ALA A 1 88 ? -46.659 -18.701 81.439 1.00 54.38 88 ALA A N 1
ATOM 620 C CA . ALA A 1 88 ? -46.078 -18.992 80.129 1.00 54.38 88 ALA A CA 1
ATOM 621 C C . ALA A 1 88 ? -46.190 -17.780 79.193 1.00 54.38 88 ALA A C 1
ATOM 623 O O . ALA A 1 88 ? -45.230 -17.451 78.505 1.00 54.38 88 ALA A O 1
ATOM 624 N N . VAL A 1 89 ? -47.326 -17.076 79.224 1.00 55.59 89 VAL A N 1
ATOM 625 C CA . VAL A 1 89 ? -47.556 -15.848 78.449 1.00 55.59 89 VAL A CA 1
ATOM 626 C C . VAL A 1 89 ? -46.671 -14.702 78.946 1.00 55.59 89 VAL A C 1
ATOM 628 O O . VAL A 1 89 ? -46.063 -14.018 78.130 1.00 55.59 89 VAL A O 1
ATOM 631 N N . ALA A 1 90 ? -46.525 -14.518 80.262 1.00 56.25 90 ALA A N 1
ATOM 632 C CA . ALA A 1 90 ? -45.622 -13.514 80.828 1.00 56.25 90 ALA A CA 1
ATOM 633 C C . ALA A 1 90 ? -44.146 -13.827 80.527 1.00 56.25 90 ALA A C 1
ATOM 635 O O . ALA A 1 90 ? -43.380 -12.924 80.195 1.00 56.25 90 ALA A O 1
ATOM 636 N N . GLY A 1 91 ? -43.756 -15.105 80.573 1.00 52.78 91 GLY A N 1
ATOM 637 C CA . GLY A 1 91 ? -42.429 -15.554 80.155 1.00 52.78 91 GLY A CA 1
ATOM 638 C C . GLY A 1 91 ? -42.170 -15.292 78.671 1.00 52.78 91 GLY A C 1
ATOM 639 O O . GLY A 1 91 ? -41.111 -14.779 78.321 1.00 52.78 91 GLY A O 1
ATOM 640 N N . LEU A 1 92 ? -43.149 -15.566 77.804 1.00 57.47 92 LEU A N 1
ATOM 641 C CA . LEU A 1 92 ? -43.048 -15.295 76.370 1.00 57.47 92 LEU A CA 1
ATOM 642 C C . LEU A 1 92 ? -42.972 -13.789 76.082 1.00 57.47 92 LEU A C 1
ATOM 644 O O . LEU A 1 92 ? -42.146 -13.367 75.282 1.00 57.47 92 LEU A O 1
ATOM 648 N N . ALA A 1 93 ? -43.780 -12.980 76.772 1.00 59.56 93 ALA A N 1
ATOM 649 C CA . ALA A 1 93 ? -43.773 -11.526 76.652 1.00 59.56 93 ALA A CA 1
ATOM 650 C C . ALA A 1 93 ? -42.441 -10.927 77.121 1.00 59.56 93 ALA A C 1
ATOM 652 O O . ALA A 1 93 ? -41.884 -10.093 76.420 1.00 59.56 93 ALA A O 1
ATOM 653 N N . ALA A 1 94 ? -41.890 -11.396 78.246 1.00 57.75 94 ALA A N 1
ATOM 654 C CA . ALA A 1 94 ? -40.577 -10.976 78.733 1.00 57.75 94 ALA A CA 1
ATOM 655 C C . ALA A 1 94 ? -39.448 -11.392 77.780 1.00 57.75 94 ALA A C 1
ATOM 657 O O . ALA A 1 94 ? -38.512 -10.633 77.556 1.00 57.75 94 ALA A O 1
ATOM 658 N N . VAL A 1 95 ? -39.518 -12.591 77.197 1.00 58.66 95 VAL A N 1
ATOM 659 C CA . VAL A 1 95 ? -38.553 -13.033 76.181 1.00 58.66 95 VAL A CA 1
ATOM 660 C C . VAL A 1 95 ? -38.681 -12.181 74.918 1.00 58.66 95 VAL A C 1
ATOM 662 O O . VAL A 1 95 ? -37.661 -11.765 74.378 1.00 58.66 95 VAL A O 1
ATOM 665 N N . ALA A 1 96 ? -39.895 -11.869 74.469 1.00 59.66 96 ALA A N 1
ATOM 666 C CA . ALA A 1 96 ? -40.120 -11.026 73.302 1.00 59.66 96 ALA A CA 1
ATOM 667 C C . ALA A 1 96 ? -39.603 -9.596 73.524 1.00 59.66 96 ALA A C 1
ATOM 669 O O . ALA A 1 96 ? -38.852 -9.097 72.693 1.00 59.66 96 ALA A O 1
ATOM 670 N N . THR A 1 97 ? -39.915 -8.958 74.657 1.00 62.88 97 THR A N 1
ATOM 671 C CA . THR A 1 97 ? -39.482 -7.580 74.949 1.00 62.88 97 THR A CA 1
ATOM 672 C C . THR A 1 97 ? -37.989 -7.475 75.238 1.00 62.88 97 THR A C 1
ATOM 674 O O . THR A 1 97 ? -37.337 -6.574 74.716 1.00 62.88 97 THR A O 1
ATOM 677 N N . ASN A 1 98 ? -37.410 -8.416 75.992 1.00 64.44 98 ASN A N 1
ATOM 678 C CA . ASN A 1 98 ? -35.977 -8.387 76.309 1.00 64.44 98 ASN A CA 1
ATOM 679 C C . ASN A 1 98 ? -35.090 -8.692 75.094 1.00 64.44 98 ASN A C 1
ATOM 681 O O . ASN A 1 98 ? -33.941 -8.260 75.059 1.00 64.44 98 ASN A O 1
ATOM 685 N N . ASN A 1 99 ? -35.602 -9.427 74.101 1.00 69.25 99 ASN A N 1
ATOM 686 C CA . ASN A 1 99 ? -34.861 -9.722 72.873 1.00 69.25 99 ASN A CA 1
ATOM 687 C C . ASN A 1 99 ? -35.212 -8.786 71.711 1.00 69.25 99 ASN A C 1
ATOM 689 O O . ASN A 1 99 ? -34.523 -8.829 70.695 1.00 69.25 99 ASN A O 1
ATOM 693 N N . LEU A 1 100 ? -36.229 -7.927 71.848 1.00 73.25 100 LEU A N 1
ATOM 694 C CA . LEU A 1 100 ? -36.682 -7.039 70.778 1.00 73.25 100 LEU A CA 1
ATOM 695 C C . LEU A 1 100 ? -35.562 -6.117 70.291 1.00 73.25 100 LEU A C 1
ATOM 697 O O . LEU A 1 100 ? -35.340 -6.030 69.091 1.00 73.25 100 LEU A O 1
ATOM 701 N N . ALA A 1 101 ? -34.811 -5.498 71.206 1.00 71.25 101 ALA A N 1
ATOM 702 C CA . ALA A 1 101 ? -33.677 -4.645 70.843 1.00 71.25 101 ALA A CA 1
ATOM 703 C C . ALA A 1 101 ? -32.630 -5.413 70.016 1.00 71.25 101 ALA A C 1
ATOM 705 O O . ALA A 1 101 ? -32.240 -4.968 68.945 1.00 71.25 101 ALA A O 1
ATOM 706 N N . ALA A 1 102 ? -32.267 -6.626 70.445 1.00 72.81 102 ALA A N 1
ATOM 707 C CA . ALA A 1 102 ? -31.306 -7.460 69.727 1.00 72.81 102 ALA A CA 1
ATOM 708 C C . ALA A 1 102 ? -31.830 -7.960 68.366 1.00 72.81 102 ALA A C 1
ATOM 710 O O . ALA A 1 102 ? -31.038 -8.205 67.459 1.00 72.81 102 ALA A O 1
ATOM 711 N N . VAL A 1 103 ? -33.144 -8.153 68.215 1.00 73.19 103 VAL A N 1
ATOM 712 C CA . VAL A 1 103 ? -33.771 -8.500 66.928 1.00 73.19 103 VAL A CA 1
ATOM 713 C C . VAL A 1 103 ? -33.789 -7.291 65.993 1.00 73.19 103 VAL A C 1
ATOM 715 O O . VAL A 1 103 ? -33.470 -7.442 64.818 1.00 73.19 103 VAL A O 1
ATOM 718 N N . LEU A 1 104 ? -34.109 -6.102 66.509 1.00 76.94 104 LEU A N 1
ATOM 719 C CA . LEU A 1 104 ? -34.087 -4.854 65.744 1.00 76.94 104 LEU A CA 1
ATOM 720 C C . LEU A 1 104 ? -32.668 -4.495 65.282 1.00 76.94 104 LEU A C 1
ATOM 722 O O . LEU A 1 104 ? -32.496 -4.137 64.121 1.00 76.94 104 LEU A O 1
ATOM 726 N N . ASP A 1 105 ? -31.657 -4.675 66.135 1.00 78.69 105 ASP A N 1
ATOM 727 C CA . ASP A 1 105 ? -30.252 -4.462 65.766 1.00 78.69 105 ASP A CA 1
ATOM 728 C C . ASP A 1 105 ? -29.822 -5.410 64.633 1.00 78.69 105 ASP A C 1
ATOM 730 O O . ASP A 1 105 ? -29.263 -4.972 63.631 1.00 78.69 105 ASP A O 1
ATOM 734 N N . ARG A 1 106 ? -30.169 -6.704 64.718 1.00 75.69 106 ARG A N 1
ATOM 735 C CA . ARG A 1 106 ? -29.871 -7.674 63.643 1.00 75.69 106 ARG A CA 1
ATOM 736 C C . ARG A 1 106 ? -30.592 -7.363 62.336 1.00 75.69 106 ARG A C 1
ATOM 738 O O . ARG A 1 106 ? -30.065 -7.673 61.272 1.00 75.69 106 ARG A O 1
ATOM 745 N N . LEU A 1 107 ? -31.799 -6.805 62.404 1.00 75.00 107 LEU A N 1
ATOM 746 C CA . LEU A 1 107 ? -32.518 -6.364 61.212 1.00 75.00 107 LEU A CA 1
ATOM 747 C C . LEU A 1 107 ? -31.834 -5.168 60.563 1.00 75.00 107 LEU A C 1
ATOM 749 O O . LEU A 1 107 ? -31.660 -5.174 59.349 1.00 75.00 107 LEU A O 1
ATOM 753 N N . ALA A 1 108 ? -31.392 -4.196 61.359 1.00 79.50 108 ALA A N 1
ATOM 754 C CA . ALA A 1 108 ? -30.629 -3.062 60.855 1.00 79.50 108 ALA A CA 1
ATOM 755 C C . ALA A 1 108 ? -29.304 -3.508 60.206 1.00 79.50 108 ALA A C 1
ATOM 757 O O . ALA A 1 108 ? -28.961 -3.029 59.124 1.00 79.50 108 ALA A O 1
ATOM 758 N N . ASP A 1 109 ? -28.597 -4.468 60.812 1.00 83.12 109 ASP A N 1
ATOM 759 C CA . ASP A 1 109 ? -27.379 -5.053 60.239 1.00 83.12 109 ASP A CA 1
ATOM 760 C C . ASP A 1 109 ? -27.668 -5.777 58.912 1.00 83.12 109 ASP A C 1
ATOM 762 O O . ASP A 1 109 ? -26.980 -5.552 57.915 1.00 83.12 109 ASP A O 1
ATOM 766 N N . ALA A 1 110 ? -28.728 -6.591 58.858 1.00 80.12 110 ALA A N 1
ATOM 767 C CA . ALA A 1 110 ? -29.131 -7.296 57.640 1.00 80.12 110 ALA A CA 1
ATOM 768 C C . ALA A 1 110 ? -29.576 -6.336 56.518 1.00 80.12 110 ALA A C 1
ATOM 770 O O . ALA A 1 110 ? -29.295 -6.573 55.340 1.00 80.12 110 ALA A O 1
ATOM 771 N N . GLU A 1 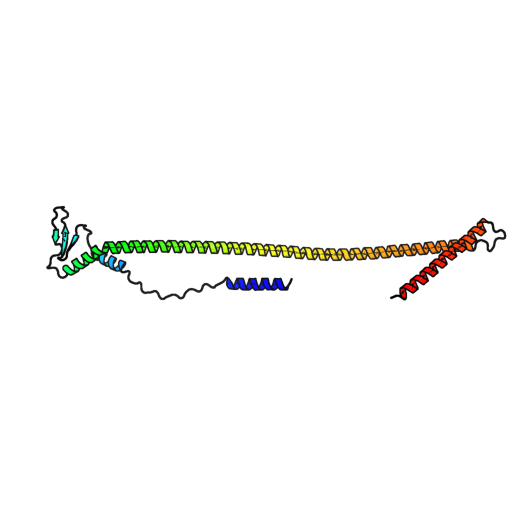111 ? -30.248 -5.234 56.860 1.00 82.94 111 GLU A N 1
ATOM 772 C CA . GLU A 1 111 ? -30.589 -4.171 55.911 1.00 82.94 111 GLU A CA 1
ATOM 773 C C . GLU A 1 111 ? -29.333 -3.474 55.374 1.00 82.94 111 GLU A C 1
ATOM 775 O O . GLU A 1 111 ? -29.225 -3.264 54.164 1.00 82.94 111 GLU A O 1
ATOM 780 N N . ALA A 1 112 ? -28.350 -3.190 56.233 1.00 88.12 112 ALA A N 1
ATOM 781 C CA . ALA A 1 112 ? -27.078 -2.603 55.823 1.00 88.12 112 ALA A CA 1
ATOM 782 C C . ALA A 1 112 ? -26.272 -3.537 54.899 1.00 88.12 112 ALA A C 1
ATOM 784 O O . ALA A 1 112 ? -25.710 -3.078 53.899 1.00 88.12 112 ALA A O 1
ATOM 785 N N . GLU A 1 113 ? -26.248 -4.842 55.188 1.00 88.94 113 GLU A N 1
ATOM 786 C CA . GLU A 1 113 ? -25.634 -5.861 54.328 1.00 88.94 113 GLU A CA 1
ATOM 787 C C . GLU A 1 113 ? -26.333 -5.947 52.964 1.00 88.94 113 GLU A C 1
ATOM 789 O O . GLU A 1 113 ? -25.669 -5.963 51.923 1.00 88.94 113 GLU A O 1
ATOM 794 N N . ARG A 1 114 ? -27.672 -5.926 52.941 1.00 85.38 114 ARG A N 1
ATOM 795 C CA . ARG A 1 114 ? -28.450 -5.903 51.694 1.00 85.38 114 ARG A CA 1
ATOM 796 C C . ARG A 1 114 ? -28.141 -4.655 50.868 1.00 85.38 114 ARG A C 1
ATOM 798 O O . ARG A 1 114 ? -27.903 -4.760 49.666 1.00 85.38 114 ARG A O 1
ATOM 805 N N . ASP A 1 115 ? -28.125 -3.482 51.490 1.00 87.25 115 ASP A N 1
ATOM 806 C CA . ASP A 1 115 ? -27.867 -2.215 50.803 1.00 87.25 115 ASP A CA 1
ATOM 807 C C . ASP A 1 115 ? -26.411 -2.115 50.307 1.00 87.25 115 ASP A C 1
ATOM 809 O O . ASP A 1 115 ? -26.129 -1.463 49.297 1.0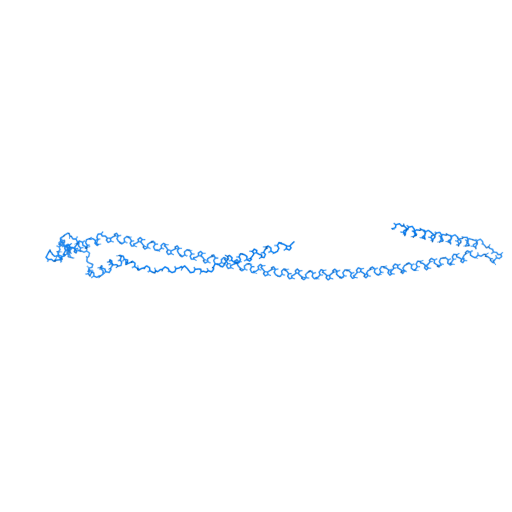0 87.25 115 ASP A O 1
ATOM 813 N N . GLN A 1 116 ? -25.463 -2.768 50.986 1.00 89.31 116 GLN A N 1
ATOM 814 C CA . GLN A 1 116 ? -24.095 -2.934 50.495 1.00 89.31 116 GLN A CA 1
ATOM 815 C C . GLN A 1 116 ? -24.045 -3.858 49.267 1.00 89.31 116 GLN A C 1
ATOM 817 O O . GLN A 1 116 ? -23.453 -3.482 48.256 1.00 89.31 116 GLN A O 1
ATOM 822 N N . ALA A 1 117 ? -24.727 -5.006 49.304 1.00 87.00 117 ALA A N 1
ATOM 823 C CA . ALA A 1 117 ? -24.777 -5.942 48.181 1.00 87.00 117 ALA A CA 1
ATOM 824 C C . ALA A 1 117 ? -25.429 -5.334 46.924 1.00 87.00 117 ALA A C 1
ATOM 826 O O . ALA A 1 117 ? -24.961 -5.566 45.810 1.00 87.00 117 ALA A O 1
ATOM 827 N N . VAL A 1 118 ? -26.474 -4.507 47.080 1.00 90.62 118 VAL A N 1
ATOM 828 C CA . VAL A 1 118 ? -27.085 -3.776 45.953 1.00 90.62 118 VAL A CA 1
ATOM 829 C C . VAL A 1 118 ? -26.081 -2.811 45.316 1.00 90.62 118 VAL A C 1
ATOM 831 O O . VAL A 1 118 ? -25.966 -2.772 44.093 1.00 90.62 118 VAL A O 1
ATOM 834 N N . ARG A 1 119 ? -25.309 -2.073 46.125 1.00 88.12 119 ARG A N 1
ATOM 835 C CA . ARG A 1 119 ? -24.285 -1.141 45.621 1.00 88.12 119 ARG A CA 1
ATOM 836 C C . ARG A 1 119 ? -23.168 -1.855 44.861 1.00 88.12 119 ARG A C 1
ATOM 838 O O . ARG A 1 119 ? -22.712 -1.344 43.840 1.00 88.12 119 ARG A O 1
ATOM 845 N N . GLU A 1 120 ? -22.742 -3.020 45.335 1.00 91.62 120 GLU A N 1
ATOM 846 C CA . GLU A 1 120 ? -21.750 -3.852 44.644 1.00 91.62 120 GLU A CA 1
ATOM 847 C C . GLU A 1 120 ? -22.298 -4.382 43.313 1.00 91.62 120 GLU A C 1
ATOM 849 O O . GLU A 1 120 ? -21.643 -4.227 42.282 1.00 91.62 120 GLU A O 1
ATOM 854 N N . ALA A 1 121 ? -23.535 -4.891 43.297 1.00 89.00 121 ALA A N 1
ATOM 855 C CA . ALA A 1 121 ? -24.175 -5.374 42.074 1.00 89.00 121 ALA A CA 1
ATOM 856 C C . ALA A 1 121 ? -24.372 -4.258 41.029 1.00 89.00 121 ALA A C 1
ATOM 858 O O . ALA A 1 121 ? -24.197 -4.482 39.827 1.00 89.00 121 ALA A O 1
ATOM 859 N N . ASP A 1 122 ? -24.704 -3.042 41.471 1.00 90.75 122 ASP A N 1
ATOM 860 C CA . ASP A 1 122 ? -24.782 -1.864 40.604 1.00 90.75 122 ASP A CA 1
ATOM 861 C C . ASP A 1 122 ? -23.403 -1.469 40.053 1.00 90.75 122 ASP A C 1
ATOM 863 O O . ASP A 1 122 ? -23.285 -1.136 38.869 1.00 90.75 122 ASP A O 1
ATOM 867 N N . GLY A 1 123 ? -22.351 -1.551 40.875 1.00 91.44 123 GLY A N 1
ATOM 868 C CA . GLY A 1 123 ? -20.965 -1.343 40.450 1.00 91.44 123 GLY A CA 1
ATOM 869 C C . GLY A 1 123 ? -20.526 -2.343 39.377 1.00 91.44 123 GLY A C 1
ATOM 870 O O . GLY A 1 123 ? -20.003 -1.946 38.331 1.00 91.44 123 GLY A O 1
ATOM 871 N N . ASP A 1 124 ? -20.822 -3.627 39.577 1.00 92.19 124 ASP A N 1
ATOM 872 C CA . ASP A 1 124 ? -20.542 -4.687 38.605 1.00 92.19 124 ASP A CA 1
ATOM 873 C C . ASP A 1 124 ? -21.299 -4.461 37.292 1.00 92.19 124 ASP A C 1
ATOM 875 O O . ASP A 1 124 ? -20.740 -4.602 36.198 1.00 92.19 124 ASP A O 1
ATOM 879 N N . ARG A 1 125 ? -22.567 -4.039 37.374 1.00 91.69 125 ARG A N 1
ATOM 880 C CA . ARG A 1 125 ? -23.377 -3.719 36.194 1.00 91.69 125 ARG A CA 1
ATOM 881 C C . ARG A 1 125 ? -22.784 -2.560 35.394 1.00 91.69 125 ARG A C 1
ATOM 883 O O . ARG A 1 125 ? -22.685 -2.658 34.169 1.00 91.69 125 ARG A O 1
ATOM 890 N N . GLN A 1 126 ? -22.342 -1.498 36.069 1.00 93.44 126 GLN A N 1
ATOM 891 C CA . GLN A 1 126 ? -21.668 -0.368 35.424 1.00 93.44 126 GLN A CA 1
ATOM 892 C C . GLN A 1 126 ? -20.365 -0.801 34.743 1.00 93.44 126 GLN A C 1
ATOM 894 O O . GLN A 1 126 ? -20.111 -0.407 33.602 1.00 93.44 126 GLN A O 1
ATOM 899 N N . LEU A 1 127 ? -19.563 -1.651 35.393 1.00 92.06 127 LEU A N 1
ATOM 900 C CA . LEU A 1 127 ? -18.330 -2.176 34.808 1.00 92.06 127 LEU A CA 1
ATOM 901 C C . LEU A 1 127 ? -18.610 -2.987 33.536 1.00 92.06 127 LEU A C 1
ATOM 903 O O . LEU A 1 127 ? -17.951 -2.782 32.514 1.00 92.06 127 LEU A O 1
ATOM 907 N N . VAL A 1 128 ? -19.613 -3.868 33.564 1.00 94.12 128 VAL A N 1
ATOM 908 C CA . VAL A 1 128 ? -20.024 -4.648 32.388 1.00 94.12 128 VAL A CA 1
ATOM 909 C C . VAL A 1 128 ? -20.451 -3.732 31.239 1.00 94.12 128 VAL A C 1
ATOM 911 O O . VAL A 1 128 ? -20.082 -3.978 30.087 1.00 94.12 128 VAL A O 1
ATOM 914 N N . ASP A 1 129 ? -21.188 -2.658 31.518 1.00 94.25 129 ASP A N 1
ATOM 915 C CA . ASP A 1 129 ? -21.629 -1.717 30.488 1.00 94.25 129 ASP A CA 1
ATOM 916 C C . ASP A 1 129 ? -20.467 -0.904 29.895 1.00 94.25 129 ASP A C 1
ATOM 918 O O . ASP A 1 129 ? -20.416 -0.719 28.672 1.00 94.25 129 ASP A O 1
ATOM 922 N N . VAL A 1 130 ? -19.482 -0.513 30.713 1.00 94.31 130 VAL A N 1
ATOM 923 C CA . VAL A 1 130 ? -18.229 0.112 30.251 1.00 94.31 130 VAL A CA 1
ATOM 924 C C . VAL A 1 130 ? -17.442 -0.845 29.356 1.00 94.31 130 VAL A C 1
ATOM 926 O O . VAL A 1 130 ? -17.044 -0.465 28.253 1.00 94.31 130 VAL A O 1
ATOM 929 N N . LEU A 1 131 ? -17.265 -2.103 29.767 1.00 93.00 131 LEU A N 1
ATOM 930 C CA . LEU A 1 131 ? -16.556 -3.110 28.969 1.00 93.00 131 LEU A CA 1
ATOM 931 C C . LEU A 1 131 ? -17.273 -3.395 27.643 1.00 93.00 131 LEU A C 1
ATOM 933 O O . LEU A 1 131 ? -16.632 -3.507 26.595 1.00 93.00 131 LEU A O 1
ATOM 937 N N . ARG A 1 132 ? -18.610 -3.453 27.644 1.00 93.56 132 ARG A N 1
ATOM 938 C CA . ARG A 1 132 ? -19.411 -3.578 26.415 1.00 93.56 132 ARG A CA 1
ATOM 939 C C . ARG A 1 132 ? -19.244 -2.366 25.503 1.00 93.56 132 ARG A C 1
ATOM 941 O O . ARG A 1 132 ? -19.152 -2.542 24.288 1.00 93.56 132 ARG A O 1
ATOM 948 N N . ALA A 1 133 ? -19.204 -1.155 26.057 1.00 93.62 133 ALA A N 1
ATOM 949 C CA . ALA A 1 133 ? -18.968 0.064 25.287 1.00 93.62 133 ALA A CA 1
ATOM 950 C C . ALA A 1 133 ? -17.571 0.065 24.651 1.00 93.62 133 ALA A C 1
ATOM 952 O O . ALA A 1 133 ? -17.461 0.262 23.442 1.00 93.62 133 ALA A O 1
ATOM 953 N N . GLN A 1 134 ? -16.533 -0.270 25.421 1.00 91.62 134 GLN A N 1
ATOM 954 C CA . GLN A 1 134 ? -15.164 -0.400 24.915 1.00 91.62 134 GLN A CA 1
ATOM 955 C C . GLN A 1 134 ? -15.050 -1.479 23.833 1.00 91.62 134 GLN A C 1
ATOM 957 O O . GLN A 1 134 ? -14.400 -1.266 22.811 1.00 91.62 134 GLN A O 1
ATOM 962 N N . ARG A 1 135 ? -15.725 -2.626 24.003 1.00 93.75 135 ARG A N 1
ATOM 963 C CA . ARG A 1 135 ? -15.766 -3.685 22.982 1.00 93.75 135 ARG A CA 1
ATOM 964 C C . ARG A 1 135 ? -16.417 -3.195 21.686 1.00 93.75 135 ARG A C 1
ATOM 966 O O . ARG A 1 135 ? -15.895 -3.477 20.609 1.00 93.75 135 ARG A O 1
ATOM 973 N N . ARG A 1 136 ? -17.531 -2.454 21.764 1.00 96.31 136 ARG A N 1
ATOM 974 C CA . ARG A 1 136 ? -18.181 -1.859 20.580 1.00 96.31 136 ARG A CA 1
ATOM 975 C C . ARG A 1 136 ? -17.255 -0.877 19.871 1.00 96.31 136 ARG A C 1
ATOM 977 O O . ARG A 1 136 ? -17.049 -1.014 18.668 1.00 96.31 136 ARG A O 1
ATOM 984 N N . GLU A 1 137 ? -16.637 0.030 20.619 1.00 96.25 137 GLU A N 1
ATOM 985 C CA . GLU A 1 137 ? -15.694 1.006 20.075 1.00 96.25 137 GLU A CA 1
ATOM 986 C C . GLU A 1 137 ? -14.491 0.322 19.401 1.00 96.25 137 GLU A C 1
ATOM 988 O O . GLU A 1 137 ? -14.106 0.674 18.286 1.00 96.25 137 GLU A O 1
ATOM 993 N N . ALA A 1 138 ? -13.923 -0.713 20.026 1.00 87.94 138 ALA A N 1
ATOM 994 C CA . ALA A 1 138 ? -12.840 -1.494 19.436 1.00 87.94 138 ALA A CA 1
ATOM 995 C C . ALA A 1 138 ? -13.269 -2.181 18.127 1.00 87.94 138 ALA A C 1
ATOM 997 O O . ALA A 1 138 ? -12.523 -2.160 17.144 1.00 87.94 138 ALA A O 1
ATOM 998 N N . HIS A 1 139 ? -14.477 -2.751 18.073 1.00 94.50 139 HIS A N 1
ATOM 999 C CA . HIS A 1 139 ? -15.013 -3.342 16.845 1.00 94.50 139 HIS A CA 1
ATOM 1000 C C . HIS A 1 139 ? -15.243 -2.305 15.741 1.00 94.50 139 HIS A C 1
ATOM 1002 O O . HIS A 1 139 ? -14.963 -2.594 14.577 1.00 94.50 139 HIS A O 1
ATOM 1008 N N . GLU A 1 140 ? -15.719 -1.108 16.075 1.00 95.00 140 GLU A N 1
ATOM 1009 C CA . GLU A 1 140 ? -15.884 -0.011 15.116 1.00 95.00 140 GLU A CA 1
ATOM 1010 C C . GLU A 1 140 ? -14.540 0.444 14.549 1.00 95.00 140 GLU A C 1
ATOM 1012 O O . GLU A 1 140 ? -14.386 0.511 13.327 1.00 95.00 140 GLU A O 1
ATOM 1017 N N . ARG A 1 141 ? -13.532 0.643 15.408 1.00 92.19 141 ARG A N 1
ATOM 1018 C CA . ARG A 1 141 ? -12.164 0.967 14.978 1.00 92.19 141 ARG A CA 1
ATOM 1019 C C . ARG A 1 141 ? -11.601 -0.111 14.051 1.00 92.19 141 ARG A C 1
ATOM 1021 O O . ARG A 1 141 ? -11.090 0.215 12.985 1.00 92.19 141 ARG A O 1
ATOM 1028 N N . LEU A 1 142 ? -11.763 -1.392 14.393 1.00 95.25 142 LEU A N 1
ATOM 1029 C CA . LEU A 1 142 ? -11.322 -2.504 13.542 1.00 95.25 142 LEU A CA 1
ATOM 1030 C C . LEU A 1 142 ? -12.029 -2.527 12.180 1.00 95.25 142 LEU A C 1
ATOM 1032 O O . LEU A 1 142 ? -11.387 -2.804 11.166 1.00 95.25 142 LEU A O 1
ATOM 1036 N N . ARG A 1 143 ? -13.335 -2.237 12.128 1.00 94.62 143 ARG A N 1
ATOM 1037 C CA . ARG A 1 143 ? -14.077 -2.130 10.859 1.00 94.62 143 ARG A CA 1
ATOM 1038 C C . ARG A 1 143 ? -13.559 -0.973 10.009 1.00 94.62 143 ARG A C 1
ATOM 1040 O O . ARG A 1 143 ? -13.329 -1.176 8.820 1.00 94.62 143 ARG A O 1
ATOM 1047 N N . ALA A 1 144 ? -13.318 0.190 10.612 1.00 93.56 144 ALA A N 1
ATOM 1048 C CA . ALA A 1 144 ? -12.760 1.348 9.919 1.00 93.56 144 ALA A CA 1
ATOM 1049 C C . ALA A 1 144 ? -11.353 1.059 9.369 1.00 93.56 144 ALA A C 1
ATOM 1051 O O . ALA A 1 144 ? -11.083 1.320 8.200 1.00 93.56 144 ALA A O 1
ATOM 1052 N N . THR A 1 145 ? -10.475 0.438 10.164 1.00 94.62 145 THR A N 1
ATOM 1053 C CA . THR A 1 145 ? -9.133 0.049 9.703 1.00 94.62 145 THR A CA 1
ATOM 1054 C 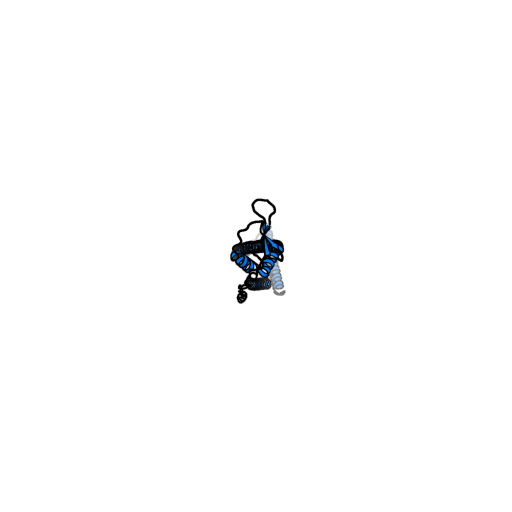C . THR A 1 145 ? -9.190 -0.964 8.559 1.00 94.62 145 THR A C 1
ATOM 1056 O O . THR A 1 145 ? -8.420 -0.850 7.610 1.00 94.62 145 THR A O 1
ATOM 1059 N N . ARG A 1 146 ? -10.112 -1.936 8.602 1.00 94.94 146 ARG A N 1
ATOM 1060 C CA . ARG A 1 146 ? -10.309 -2.885 7.492 1.00 94.94 146 ARG A CA 1
ATOM 1061 C C . ARG A 1 146 ? -10.803 -2.194 6.225 1.00 94.94 146 ARG A C 1
ATOM 1063 O O . ARG A 1 146 ? -10.281 -2.486 5.156 1.00 94.94 146 ARG A O 1
ATOM 1070 N N . ALA A 1 147 ? -11.765 -1.279 6.338 1.00 95.62 147 ALA A N 1
ATOM 1071 C CA . ALA A 1 147 ? -12.240 -0.498 5.198 1.00 95.62 147 ALA A CA 1
ATOM 1072 C C . ALA A 1 147 ? -11.091 0.302 4.563 1.00 95.62 147 ALA A C 1
ATOM 1074 O O . ALA A 1 147 ? -10.857 0.187 3.364 1.00 95.62 147 ALA A O 1
ATOM 1075 N N . HIS A 1 148 ? -10.294 0.990 5.383 1.00 95.94 148 HIS A N 1
ATOM 1076 C CA . HIS A 1 148 ? -9.131 1.734 4.905 1.00 95.94 148 HIS A CA 1
ATOM 1077 C C . HIS A 1 148 ? -8.070 0.831 4.252 1.00 95.94 148 HIS A C 1
ATOM 1079 O O . HIS A 1 148 ? -7.493 1.178 3.225 1.00 95.94 148 HIS A O 1
ATOM 1085 N N . ALA A 1 149 ? -7.835 -0.367 4.795 1.00 95.06 149 ALA A N 1
ATOM 1086 C CA . ALA A 1 149 ? -6.941 -1.338 4.168 1.00 95.06 149 ALA A CA 1
ATOM 1087 C C . ALA A 1 149 ? -7.454 -1.786 2.787 1.00 95.06 149 ALA A C 1
ATOM 1089 O O . ALA A 1 149 ? -6.663 -1.909 1.853 1.00 95.06 149 ALA A O 1
ATOM 1090 N N . HIS A 1 150 ? -8.765 -1.994 2.627 1.00 96.00 150 HIS A N 1
ATOM 1091 C CA . HIS A 1 150 ? -9.357 -2.309 1.325 1.00 96.00 150 HIS A CA 1
ATOM 1092 C C . HIS A 1 150 ? -9.211 -1.159 0.321 1.00 96.00 150 HIS A C 1
ATOM 1094 O O . HIS A 1 150 ? -8.882 -1.415 -0.836 1.00 96.00 150 HIS A O 1
ATOM 1100 N N . GLU A 1 151 ? -9.388 0.090 0.757 1.00 97.50 151 GLU A N 1
ATOM 1101 C CA . GLU A 1 151 ? -9.143 1.275 -0.077 1.00 97.50 151 GLU A CA 1
ATOM 1102 C C . GLU A 1 151 ? -7.684 1.339 -0.543 1.00 97.50 151 GLU A C 1
ATOM 1104 O O . GLU A 1 151 ? -7.421 1.499 -1.734 1.00 97.50 151 GLU A O 1
ATOM 1109 N N . LEU A 1 152 ? -6.727 1.139 0.370 1.00 97.25 152 LEU A N 1
ATOM 1110 C CA . LEU A 1 152 ? -5.303 1.107 0.028 1.00 97.25 152 LEU A CA 1
ATOM 1111 C C . LEU A 1 152 ? -4.979 -0.016 -0.961 1.00 97.25 152 LEU A C 1
ATOM 1113 O O . LEU A 1 152 ? -4.234 0.206 -1.912 1.00 97.25 152 LEU A O 1
ATOM 1117 N N . HIS A 1 153 ? -5.559 -1.204 -0.785 1.00 96.50 153 HIS A N 1
ATOM 1118 C CA . HIS A 1 153 ? -5.387 -2.301 -1.737 1.00 96.50 153 HIS A CA 1
ATOM 1119 C C . HIS A 1 153 ? -5.941 -1.970 -3.126 1.00 96.50 153 HIS A C 1
ATOM 1121 O O . HIS A 1 153 ? -5.307 -2.322 -4.120 1.00 96.50 153 HIS A O 1
ATOM 1127 N N . ALA A 1 154 ? -7.074 -1.269 -3.211 1.00 97.00 154 ALA A N 1
ATOM 1128 C CA . ALA A 1 154 ? -7.623 -0.822 -4.488 1.00 97.00 154 ALA A CA 1
ATOM 1129 C C . ALA A 1 154 ? -6.694 0.188 -5.184 1.00 97.00 154 ALA A C 1
ATOM 1131 O O . ALA A 1 154 ? -6.421 0.048 -6.375 1.00 97.00 154 ALA A O 1
ATOM 1132 N N . VAL A 1 155 ? -6.149 1.153 -4.435 1.00 97.88 155 VAL A N 1
ATOM 1133 C CA . VAL A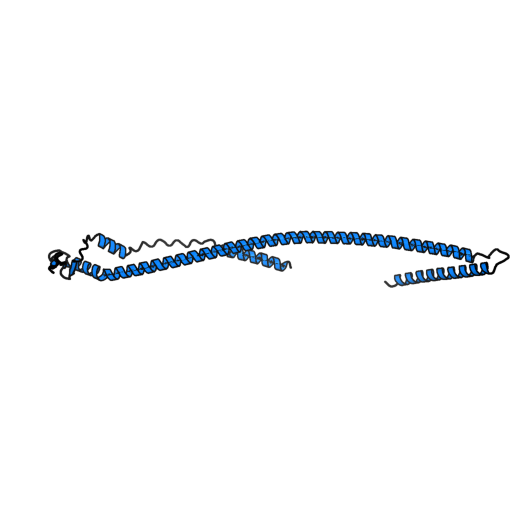 1 155 ? -5.188 2.136 -4.964 1.00 97.88 155 VAL A CA 1
ATOM 1134 C C . VAL A 1 155 ? -3.906 1.456 -5.446 1.00 97.88 155 VAL A C 1
ATOM 1136 O O . VAL A 1 155 ? -3.413 1.781 -6.524 1.00 97.88 155 VAL A O 1
ATOM 1139 N N . ILE A 1 156 ? -3.377 0.495 -4.683 1.00 97.69 156 ILE A N 1
ATOM 1140 C CA . ILE A 1 156 ? -2.181 -0.265 -5.075 1.00 97.69 156 ILE A CA 1
ATOM 1141 C C . ILE A 1 156 ? -2.432 -1.022 -6.382 1.00 97.69 156 ILE A C 1
ATOM 1143 O O . ILE A 1 156 ? -1.610 -0.929 -7.289 1.00 97.69 156 ILE A O 1
ATOM 1147 N N . ALA A 1 157 ? -3.569 -1.709 -6.514 1.00 97.12 157 ALA A N 1
ATOM 1148 C CA . ALA A 1 157 ? -3.902 -2.448 -7.731 1.00 97.12 157 ALA A CA 1
ATOM 1149 C C . ALA A 1 157 ? -3.997 -1.535 -8.969 1.00 97.12 157 ALA A C 1
ATOM 1151 O O . ALA A 1 157 ? -3.527 -1.899 -10.047 1.00 97.12 157 ALA A O 1
ATOM 1152 N N . ASP A 1 158 ? -4.557 -0.333 -8.817 1.00 98.06 158 ASP A N 1
ATOM 1153 C CA . ASP A 1 158 ? -4.611 0.678 -9.881 1.00 98.06 158 ASP A CA 1
ATOM 1154 C C . ASP A 1 158 ? -3.210 1.193 -10.270 1.00 98.06 158 ASP A C 1
ATOM 1156 O O . ASP A 1 158 ? -2.860 1.297 -11.452 1.00 98.06 158 ASP A O 1
ATOM 1160 N N . HIS A 1 159 ? -2.348 1.433 -9.278 1.00 97.69 159 HIS A N 1
ATOM 1161 C CA . HIS A 1 159 ? -0.966 1.852 -9.521 1.00 97.69 159 HIS A CA 1
ATOM 1162 C C . HIS A 1 159 ? -0.145 0.749 -10.195 1.00 97.69 159 HIS A C 1
ATOM 1164 O O . HIS A 1 159 ? 0.644 1.040 -11.093 1.00 97.69 159 HIS A O 1
ATOM 1170 N N . GLU A 1 160 ? -0.341 -0.515 -9.816 1.00 98.19 160 GLU A N 1
ATOM 1171 C CA . GLU A 1 160 ? 0.298 -1.660 -10.469 1.00 98.19 160 GLU A CA 1
ATOM 1172 C C . GLU A 1 160 ? -0.085 -1.736 -11.953 1.00 98.19 160 GLU A C 1
ATOM 1174 O O . GLU A 1 160 ? 0.794 -1.880 -12.805 1.00 98.19 160 GLU A O 1
ATOM 1179 N N . GLN A 1 161 ? -1.365 -1.545 -12.288 1.00 97.50 161 GLN A N 1
ATOM 1180 C CA . GLN A 1 161 ? -1.819 -1.496 -13.684 1.00 97.50 161 GLN A CA 1
ATOM 1181 C C . GLN A 1 161 ? -1.194 -0.326 -14.450 1.00 97.50 161 GLN A C 1
ATOM 1183 O O . GLN A 1 161 ? -0.731 -0.497 -15.581 1.00 97.50 161 GLN A O 1
ATOM 1188 N N . THR A 1 162 ? -1.115 0.848 -13.822 1.00 98.06 162 THR A N 1
ATOM 1189 C CA . THR A 1 162 ? -0.485 2.036 -14.413 1.00 98.06 162 THR A CA 1
ATOM 1190 C C . THR A 1 162 ? 1.004 1.815 -14.680 1.00 98.06 162 THR A C 1
ATOM 1192 O O . THR A 1 162 ? 1.502 2.179 -15.746 1.00 98.06 162 THR A O 1
ATOM 1195 N N . ILE A 1 163 ? 1.725 1.178 -13.751 1.00 98.06 163 ILE A N 1
ATOM 1196 C CA . ILE A 1 163 ? 3.144 0.842 -13.920 1.00 98.06 163 ILE A CA 1
ATOM 1197 C C . ILE A 1 163 ? 3.324 -0.134 -15.084 1.00 98.06 163 ILE A C 1
ATOM 1199 O O . ILE A 1 163 ? 4.199 0.083 -15.922 1.00 98.06 163 ILE A O 1
ATOM 1203 N N . VAL A 1 164 ? 2.488 -1.170 -15.175 1.00 98.19 164 VAL A N 1
ATOM 1204 C CA . VAL A 1 164 ? 2.543 -2.141 -16.278 1.00 98.19 164 VAL A CA 1
ATOM 1205 C C . VAL A 1 164 ? 2.301 -1.454 -17.627 1.00 98.19 164 VAL A C 1
ATOM 1207 O O . VAL A 1 164 ? 3.067 -1.668 -18.567 1.00 98.19 164 VAL A O 1
ATOM 1210 N N . ALA A 1 165 ? 1.303 -0.570 -17.719 1.00 97.81 165 ALA A N 1
ATOM 1211 C CA . ALA A 1 165 ? 1.026 0.197 -18.935 1.00 97.81 165 ALA A CA 1
ATOM 1212 C C . ALA A 1 165 ? 2.162 1.176 -19.294 1.00 97.81 165 ALA A C 1
ATOM 1214 O O . ALA A 1 165 ? 2.502 1.359 -20.464 1.00 97.81 165 ALA A O 1
ATOM 1215 N N . ALA A 1 166 ? 2.796 1.798 -18.297 1.00 98.00 166 ALA A N 1
ATOM 1216 C CA . ALA A 1 166 ? 3.956 2.655 -18.522 1.00 98.00 166 ALA A CA 1
ATOM 1217 C C . ALA A 1 166 ? 5.165 1.848 -19.024 1.00 98.00 166 ALA A C 1
ATOM 1219 O O . ALA A 1 166 ? 5.856 2.283 -19.945 1.00 98.00 166 ALA A O 1
ATOM 1220 N N . GLN A 1 167 ? 5.403 0.658 -18.467 1.00 98.38 167 GLN A N 1
ATOM 1221 C CA . GLN A 1 167 ? 6.478 -0.236 -18.901 1.00 98.38 167 GLN A CA 1
ATOM 1222 C C . GLN A 1 167 ? 6.277 -0.716 -20.340 1.00 98.38 167 GLN A C 1
ATOM 1224 O O . GLN A 1 167 ? 7.225 -0.668 -21.126 1.00 98.38 167 GLN A O 1
ATOM 1229 N N . SER A 1 168 ? 5.055 -1.109 -20.720 1.00 97.94 168 SER A N 1
ATOM 1230 C CA . SER A 1 168 ? 4.763 -1.483 -22.109 1.00 97.94 168 SER A CA 1
ATOM 1231 C C . SER A 1 168 ? 4.981 -0.304 -23.056 1.00 97.94 168 SER A C 1
ATOM 1233 O O . SER A 1 168 ? 5.607 -0.458 -24.104 1.00 97.94 168 SER A O 1
ATOM 1235 N N . ARG A 1 169 ? 4.570 0.906 -22.653 1.00 98.19 169 ARG A N 1
ATOM 1236 C CA . ARG A 1 169 ? 4.786 2.115 -23.451 1.00 98.19 169 ARG A CA 1
ATOM 1237 C C . ARG A 1 169 ? 6.266 2.457 -23.619 1.00 98.19 169 ARG A C 1
ATOM 1239 O O . ARG A 1 169 ? 6.681 2.866 -24.701 1.00 98.19 169 ARG A O 1
ATOM 1246 N N . ILE A 1 170 ? 7.072 2.290 -22.573 1.00 98.31 170 ILE A N 1
ATOM 1247 C CA . ILE A 1 170 ? 8.526 2.478 -22.651 1.00 98.31 170 ILE A CA 1
ATOM 1248 C C . ILE A 1 170 ? 9.137 1.472 -23.631 1.00 98.31 170 ILE A C 1
ATOM 1250 O O . ILE A 1 170 ? 9.947 1.877 -24.462 1.00 98.31 170 ILE A O 1
ATOM 1254 N N . ALA A 1 171 ? 8.726 0.202 -23.582 1.00 98.19 171 ALA A N 1
ATOM 1255 C CA . ALA A 1 171 ? 9.219 -0.824 -24.499 1.00 98.19 171 ALA A CA 1
ATOM 1256 C C . ALA A 1 171 ? 8.884 -0.499 -25.967 1.00 98.19 171 ALA A C 1
ATOM 1258 O O . ALA A 1 171 ? 9.757 -0.582 -26.830 1.00 98.19 171 ALA A O 1
ATOM 1259 N N . GLU A 1 172 ? 7.660 -0.043 -26.253 1.00 98.12 172 GLU A N 1
ATOM 1260 C CA . GLU A 1 172 ? 7.269 0.426 -27.591 1.00 98.12 172 GLU A CA 1
ATOM 1261 C C . GLU A 1 172 ? 8.140 1.593 -28.074 1.00 98.12 172 GLU A C 1
ATOM 1263 O O . GLU A 1 172 ? 8.613 1.600 -29.212 1.00 98.12 172 GLU A O 1
ATOM 1268 N N . LEU A 1 173 ? 8.370 2.588 -27.210 1.00 98.25 173 LEU A N 1
ATOM 1269 C CA . LEU A 1 173 ? 9.182 3.758 -27.547 1.00 98.25 173 LEU A CA 1
ATOM 1270 C C . LEU A 1 173 ? 10.653 3.392 -27.760 1.00 98.25 173 LEU A C 1
ATOM 1272 O O . LEU A 1 173 ? 11.296 3.954 -28.646 1.00 98.25 173 LEU A O 1
ATOM 1276 N N . GLN A 1 174 ? 11.185 2.452 -26.979 1.00 98.25 174 GLN A N 1
ATOM 1277 C CA . GLN A 1 174 ? 12.537 1.927 -27.160 1.00 98.25 174 GLN A CA 1
ATOM 1278 C C . GLN A 1 174 ? 12.663 1.197 -28.495 1.00 98.25 174 GLN A C 1
ATOM 1280 O O . GLN A 1 174 ? 13.570 1.507 -29.263 1.00 98.25 174 GLN A O 1
ATOM 1285 N N . TYR A 1 175 ? 11.709 0.324 -28.821 1.00 98.00 175 TYR A N 1
ATOM 1286 C CA . TYR A 1 175 ? 11.683 -0.365 -30.107 1.00 98.00 175 TYR A CA 1
ATOM 1287 C C . TYR A 1 175 ? 11.621 0.621 -31.282 1.00 98.00 175 TYR A C 1
ATOM 1289 O O . TYR A 1 175 ? 12.424 0.537 -32.211 1.00 98.00 175 TYR A O 1
ATOM 1297 N N . ALA A 1 176 ? 10.723 1.609 -31.222 1.00 97.81 176 ALA A N 1
ATOM 1298 C CA . ALA A 1 176 ? 10.595 2.629 -32.261 1.00 97.81 176 ALA A CA 1
ATOM 1299 C C . ALA A 1 176 ? 11.868 3.480 -32.405 1.00 97.81 176 ALA A C 1
ATOM 1301 O O . ALA A 1 176 ? 12.293 3.786 -33.521 1.00 97.81 176 ALA A O 1
ATOM 1302 N N . ARG A 1 177 ? 12.504 3.847 -31.284 1.00 98.12 177 ARG A N 1
ATOM 1303 C CA . ARG A 1 177 ? 13.787 4.560 -31.279 1.00 98.12 177 ARG A CA 1
ATOM 1304 C C . ARG A 1 177 ? 14.874 3.725 -31.948 1.00 98.12 177 ARG A C 1
ATOM 1306 O O . ARG A 1 177 ? 15.597 4.254 -32.786 1.00 98.12 177 ARG A O 1
ATOM 1313 N N . ASP A 1 178 ? 14.993 2.453 -31.590 1.00 97.94 178 ASP A N 1
ATOM 1314 C CA . ASP A 1 178 ? 16.066 1.587 -32.076 1.00 97.94 178 ASP A CA 1
ATOM 1315 C C . ASP A 1 178 ? 15.890 1.270 -33.566 1.00 97.94 178 ASP A C 1
ATOM 1317 O O . ASP A 1 178 ? 16.852 1.371 -34.329 1.00 97.94 178 ASP A O 1
ATOM 1321 N N . ALA A 1 179 ? 14.653 1.035 -34.015 1.00 97.62 179 ALA A N 1
ATOM 1322 C CA . ALA A 1 179 ? 14.321 0.931 -35.434 1.00 97.62 179 ALA A CA 1
ATOM 1323 C C . ALA A 1 179 ? 14.694 2.216 -36.192 1.00 97.62 179 ALA A C 1
ATOM 1325 O O . ALA A 1 179 ? 15.356 2.168 -37.230 1.00 97.62 179 ALA A O 1
ATOM 1326 N N . ARG A 1 180 ? 14.357 3.388 -35.637 1.00 97.75 180 ARG A N 1
ATOM 1327 C CA . ARG A 1 180 ? 14.688 4.675 -36.259 1.00 97.75 180 ARG A CA 1
ATOM 1328 C C . ARG A 1 180 ? 16.193 4.925 -36.325 1.00 97.75 180 ARG A C 1
ATOM 1330 O O . ARG A 1 180 ? 16.683 5.479 -37.308 1.00 97.75 180 ARG A O 1
ATOM 1337 N N . LEU A 1 181 ? 16.937 4.537 -35.293 1.00 97.56 181 LEU A N 1
ATOM 1338 C CA . LEU A 1 181 ? 18.396 4.628 -35.290 1.00 97.56 181 LEU A CA 1
ATOM 1339 C C . LEU A 1 181 ? 19.012 3.690 -36.329 1.00 97.56 181 LEU A C 1
ATOM 1341 O O . LEU A 1 181 ? 19.925 4.109 -37.041 1.00 97.56 181 LEU A O 1
ATOM 1345 N N . ALA A 1 182 ? 18.492 2.469 -36.467 1.00 97.31 182 ALA A N 1
ATOM 1346 C CA . ALA A 1 182 ? 18.924 1.530 -37.496 1.00 97.31 182 ALA A CA 1
ATOM 1347 C C . ALA A 1 182 ? 18.688 2.090 -38.910 1.00 97.31 182 ALA A C 1
ATOM 1349 O O . ALA A 1 182 ? 19.615 2.098 -39.719 1.00 97.31 182 ALA A O 1
ATOM 1350 N N . GLU A 1 183 ? 17.506 2.652 -39.184 1.00 97.38 183 GLU A N 1
ATOM 1351 C CA . GLU A 1 183 ? 17.201 3.322 -40.458 1.00 97.38 183 GLU A CA 1
ATOM 1352 C C . GLU A 1 183 ? 18.163 4.480 -40.750 1.00 97.38 183 GLU A C 1
ATOM 1354 O O . GLU A 1 183 ? 18.706 4.591 -41.850 1.00 97.38 183 GLU A O 1
ATOM 1359 N N . LEU A 1 184 ? 18.395 5.354 -39.766 1.00 96.88 184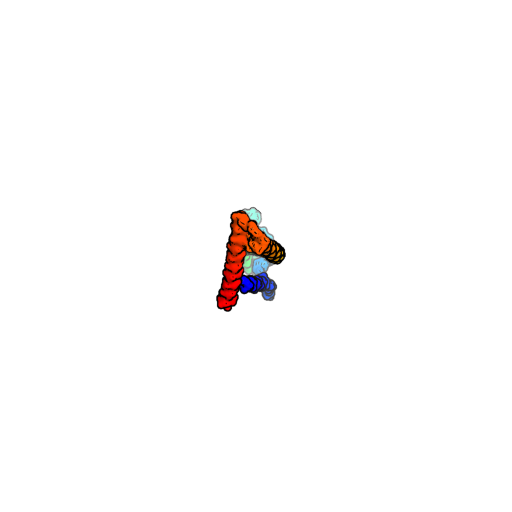 LEU A N 1
ATOM 1360 C CA . LEU A 1 184 ? 19.289 6.500 -39.926 1.00 96.88 184 LEU A CA 1
ATOM 1361 C C . LEU A 1 184 ? 20.735 6.063 -40.167 1.00 96.88 184 LEU A C 1
ATOM 1363 O O . LEU A 1 184 ? 21.428 6.682 -40.976 1.00 96.88 184 LEU A O 1
ATOM 1367 N N . ASN A 1 185 ? 21.187 5.012 -39.486 1.00 96.50 185 ASN A N 1
ATOM 1368 C CA . ASN A 1 185 ? 22.526 4.464 -39.663 1.00 96.50 185 ASN A CA 1
ATOM 1369 C C . ASN A 1 185 ? 22.677 3.792 -41.029 1.00 96.50 185 ASN A C 1
ATOM 1371 O O . ASN A 1 185 ? 23.654 4.075 -41.716 1.00 96.50 185 ASN A O 1
ATOM 1375 N N . ALA A 1 186 ? 21.689 3.013 -41.478 1.00 96.12 186 ALA A N 1
ATOM 1376 C CA . ALA A 1 186 ? 21.674 2.437 -42.821 1.00 96.12 186 ALA A CA 1
ATOM 1377 C C . ALA A 1 186 ? 21.694 3.530 -43.905 1.00 96.12 186 ALA A C 1
ATOM 1379 O O . ALA A 1 186 ? 22.493 3.481 -44.838 1.00 96.12 186 ALA A O 1
ATOM 1380 N N . ALA A 1 187 ? 20.891 4.587 -43.742 1.00 95.81 187 ALA A N 1
ATOM 1381 C CA . ALA A 1 187 ? 20.868 5.717 -44.669 1.00 95.81 187 ALA A CA 1
ATOM 1382 C C . ALA A 1 187 ? 22.163 6.550 -44.648 1.00 95.81 187 ALA A C 1
ATOM 1384 O O . ALA A 1 187 ? 22.502 7.201 -45.638 1.00 95.81 187 ALA A O 1
ATOM 1385 N N . ARG A 1 188 ? 22.879 6.603 -43.517 1.00 96.56 188 ARG A N 1
ATOM 1386 C CA . ARG A 1 188 ? 24.211 7.227 -43.432 1.00 96.56 188 ARG A CA 1
ATOM 1387 C C . ARG A 1 188 ? 25.268 6.358 -44.106 1.00 96.56 188 ARG A C 1
ATOM 1389 O O . ARG A 1 188 ? 26.057 6.906 -44.866 1.00 96.56 188 ARG A O 1
ATOM 1396 N N . ALA A 1 189 ? 25.243 5.046 -43.876 1.00 94.88 189 ALA A N 1
ATOM 1397 C CA . ALA A 1 189 ? 26.155 4.094 -44.502 1.00 94.88 189 ALA A CA 1
ATOM 1398 C C . ALA A 1 189 ? 26.015 4.118 -46.030 1.00 94.88 189 ALA A C 1
ATOM 1400 O O . ALA A 1 189 ? 26.993 4.378 -46.718 1.00 94.88 189 ALA A O 1
ATOM 1401 N N . SER A 1 190 ? 24.790 4.014 -46.554 1.00 94.88 190 SER A N 1
ATOM 1402 C CA . SER A 1 190 ? 24.533 4.083 -48.000 1.00 94.88 190 SER A CA 1
ATOM 1403 C C . SER A 1 190 ? 24.993 5.407 -48.628 1.00 94.88 190 SER A C 1
ATOM 1405 O O . SER A 1 190 ? 25.565 5.417 -49.716 1.00 94.88 190 SER A O 1
ATOM 1407 N N . ARG A 1 191 ? 24.807 6.543 -47.937 1.00 95.94 191 ARG A N 1
ATOM 1408 C CA . ARG A 1 191 ? 25.330 7.836 -48.410 1.00 95.94 191 ARG A CA 1
ATOM 1409 C C . ARG A 1 191 ? 26.854 7.888 -48.401 1.00 95.94 191 ARG A C 1
ATOM 1411 O O . ARG A 1 191 ? 27.427 8.431 -49.338 1.00 95.94 191 ARG A O 1
ATOM 1418 N N . ALA A 1 192 ? 27.495 7.346 -47.368 1.00 93.56 192 ALA A N 1
ATOM 1419 C CA . ALA A 1 192 ? 28.950 7.270 -47.302 1.00 93.56 192 ALA A CA 1
ATOM 1420 C C . ALA A 1 192 ? 29.507 6.371 -48.417 1.00 93.56 192 ALA A C 1
ATOM 1422 O O . ALA A 1 192 ? 30.463 6.753 -49.083 1.00 93.56 192 ALA A O 1
ATOM 1423 N N . GLU A 1 193 ? 28.869 5.230 -48.685 1.00 93.25 193 GLU A N 1
ATOM 1424 C CA . GLU A 1 193 ? 29.215 4.339 -49.799 1.00 93.25 193 GLU A CA 1
ATOM 1425 C C . GLU A 1 193 ? 29.077 5.040 -51.156 1.00 93.25 193 GLU A C 1
ATOM 1427 O O . GLU A 1 193 ? 29.994 4.972 -51.972 1.00 93.25 193 GLU A O 1
ATOM 1432 N N . ALA A 1 194 ? 27.983 5.775 -51.382 1.00 95.00 194 ALA A N 1
ATOM 1433 C CA . ALA A 1 194 ? 27.794 6.554 -52.607 1.00 95.00 194 ALA A CA 1
ATOM 1434 C C . ALA A 1 194 ? 28.872 7.641 -52.770 1.00 95.00 194 ALA A C 1
ATOM 1436 O O . ALA A 1 194 ? 29.455 7.780 -53.840 1.00 95.00 194 ALA A O 1
ATOM 1437 N N . GLN A 1 195 ? 29.204 8.361 -51.693 1.00 94.88 195 GLN A N 1
ATOM 1438 C CA . GLN A 1 195 ? 30.274 9.363 -51.709 1.00 94.88 195 GLN A CA 1
ATOM 1439 C C . GLN A 1 195 ? 31.645 8.745 -52.005 1.00 94.88 195 GLN A C 1
ATOM 1441 O O . GLN A 1 195 ? 32.423 9.318 -52.767 1.00 94.88 195 GLN A O 1
ATOM 1446 N N . LEU A 1 196 ? 31.949 7.575 -51.437 1.00 93.50 196 LEU A N 1
ATOM 1447 C CA . LEU A 1 196 ? 33.183 6.848 -51.738 1.00 93.50 196 LEU A CA 1
ATOM 1448 C C . LEU A 1 196 ? 33.221 6.385 -53.200 1.00 93.50 196 LEU A C 1
ATOM 1450 O O . LEU A 1 196 ? 34.270 6.483 -53.837 1.00 93.50 196 LEU A O 1
ATOM 1454 N N . ALA A 1 197 ? 32.091 5.933 -53.752 1.00 93.88 197 ALA A N 1
ATOM 1455 C CA . ALA A 1 197 ? 31.981 5.571 -55.163 1.00 93.88 197 ALA A CA 1
ATOM 1456 C C . ALA A 1 197 ? 32.217 6.779 -56.088 1.00 93.88 197 ALA A C 1
ATOM 1458 O O . ALA A 1 197 ? 32.969 6.660 -57.057 1.00 93.88 197 ALA A O 1
ATOM 1459 N N . ASP A 1 198 ? 31.664 7.948 -55.755 1.00 95.62 198 ASP A N 1
ATOM 1460 C CA . ASP A 1 198 ? 31.883 9.192 -56.503 1.00 95.62 198 ASP A CA 1
ATOM 1461 C C . ASP A 1 198 ? 33.356 9.631 -56.459 1.00 95.62 198 ASP A C 1
ATOM 1463 O O . ASP A 1 198 ? 33.941 9.970 -57.491 1.00 95.62 198 ASP A O 1
ATOM 1467 N N . ILE A 1 199 ? 33.990 9.580 -55.280 1.00 94.31 199 ILE A N 1
ATOM 1468 C CA . ILE A 1 199 ? 35.420 9.890 -55.120 1.00 94.31 199 ILE A CA 1
ATOM 1469 C C . ILE A 1 199 ? 36.264 8.928 -55.957 1.00 94.31 199 ILE A C 1
ATOM 1471 O O . ILE A 1 199 ? 37.175 9.370 -56.659 1.00 94.31 199 ILE A O 1
ATOM 1475 N N . ARG A 1 200 ? 35.950 7.628 -55.925 1.00 95.12 200 ARG A N 1
ATOM 1476 C CA . ARG A 1 200 ? 36.644 6.618 -56.727 1.00 95.12 200 ARG A CA 1
ATOM 1477 C C . ARG A 1 200 ? 36.492 6.898 -58.223 1.00 95.12 200 ARG A C 1
ATOM 1479 O O . ARG A 1 200 ? 37.496 6.892 -58.926 1.00 95.12 200 ARG A O 1
ATOM 1486 N N . ALA A 1 201 ? 35.289 7.218 -58.701 1.00 94.31 201 ALA A N 1
ATOM 1487 C CA . ALA A 1 201 ? 35.050 7.553 -60.105 1.00 94.31 201 ALA A CA 1
ATOM 1488 C C . ALA A 1 201 ? 35.830 8.805 -60.551 1.00 94.31 201 ALA A C 1
ATOM 1490 O O . ALA A 1 201 ? 36.448 8.806 -61.619 1.00 94.31 201 ALA A O 1
ATOM 1491 N N . LEU A 1 202 ? 35.862 9.853 -59.720 1.00 93.50 202 LEU A N 1
ATOM 1492 C CA . LEU A 1 202 ? 36.654 11.059 -59.980 1.00 93.50 202 LEU A CA 1
ATOM 1493 C C . LEU A 1 202 ? 38.158 10.761 -60.009 1.00 93.50 202 LEU A C 1
ATOM 1495 O O . LEU A 1 202 ? 38.856 11.215 -60.918 1.00 93.50 202 LEU A O 1
ATOM 1499 N N . ALA A 1 203 ? 38.652 9.980 -59.045 1.00 92.44 203 ALA A N 1
ATOM 1500 C CA . ALA A 1 203 ? 40.056 9.597 -58.953 1.00 92.44 203 ALA A CA 1
ATOM 1501 C C . ALA A 1 203 ? 40.493 8.726 -60.140 1.00 92.44 203 ALA A C 1
ATOM 1503 O O . ALA A 1 203 ? 41.560 8.970 -60.701 1.00 92.44 203 ALA A O 1
ATOM 1504 N N . SER A 1 204 ? 39.655 7.782 -60.583 1.00 91.75 204 SER A N 1
ATOM 1505 C CA . SER A 1 204 ? 39.864 7.014 -61.818 1.00 91.75 204 SER A CA 1
ATOM 1506 C C . SER A 1 204 ? 39.938 7.930 -63.037 1.00 91.75 204 SER A C 1
ATOM 1508 O O . SER A 1 204 ? 40.903 7.864 -63.797 1.00 91.75 204 SER A O 1
ATOM 1510 N N . GLY A 1 205 ? 38.994 8.868 -63.167 1.00 90.25 205 GLY A N 1
ATOM 1511 C CA . GLY A 1 205 ? 39.013 9.859 -64.242 1.00 90.25 205 GLY A CA 1
ATOM 1512 C C . GLY A 1 205 ? 40.289 10.707 -64.253 1.00 90.25 205 GLY A C 1
ATOM 1513 O O . GLY A 1 205 ? 40.811 11.017 -65.321 1.00 90.25 205 GLY A O 1
ATOM 1514 N N . TRP A 1 206 ? 40.836 11.067 -63.088 1.00 88.38 206 TRP A N 1
ATOM 1515 C CA . TRP A 1 206 ? 42.125 11.762 -62.997 1.00 88.38 206 TRP A CA 1
ATOM 1516 C C . TRP A 1 206 ? 43.308 10.847 -63.320 1.00 88.38 206 TRP A C 1
ATOM 1518 O O . TRP A 1 206 ? 44.194 11.256 -64.066 1.00 88.38 206 TRP A O 1
ATOM 1528 N N . ALA A 1 207 ? 43.318 9.609 -62.823 1.00 86.00 207 ALA A N 1
ATOM 1529 C CA . ALA A 1 207 ? 44.386 8.634 -63.050 1.00 86.00 207 ALA A CA 1
ATOM 1530 C C . ALA A 1 207 ? 44.544 8.231 -64.531 1.00 86.00 207 ALA A C 1
ATOM 1532 O O . ALA A 1 207 ? 45.634 7.815 -64.945 1.00 86.00 207 ALA A O 1
ATOM 1533 N N . GLU A 1 208 ? 43.479 8.379 -65.321 1.00 83.94 208 GLU A N 1
ATOM 1534 C CA . GLU A 1 208 ? 43.432 8.115 -66.764 1.00 83.94 208 GLU A CA 1
ATOM 1535 C C . GLU A 1 208 ? 43.711 9.363 -67.630 1.00 83.94 208 GLU A C 1
ATOM 1537 O O . GLU A 1 208 ? 44.037 9.242 -68.817 1.00 83.94 208 GLU A O 1
ATOM 1542 N N . GLN A 1 209 ? 43.659 10.576 -67.059 1.00 72.19 209 GLN A N 1
ATOM 1543 C CA . GLN A 1 209 ? 44.012 11.807 -67.774 1.00 72.19 209 GLN A CA 1
ATOM 1544 C C . GLN A 1 209 ? 45.502 11.790 -68.161 1.00 72.19 209 GLN A C 1
ATOM 1546 O O . GLN A 1 209 ? 46.394 11.861 -67.319 1.00 72.19 209 GLN A O 1
ATOM 1551 N N . GLY A 1 210 ? 45.775 11.702 -69.469 1.00 59.88 210 GLY A N 1
ATOM 1552 C CA . GLY A 1 210 ? 47.131 11.725 -70.037 1.00 59.88 210 GLY A CA 1
ATOM 1553 C C . GLY A 1 210 ? 47.521 10.506 -70.878 1.00 59.88 210 GLY A C 1
ATOM 1554 O O . GLY A 1 210 ? 48.635 10.479 -71.389 1.00 59.88 210 GLY A O 1
ATOM 1555 N N . VAL A 1 211 ? 46.630 9.526 -71.071 1.00 57.88 211 VAL A N 1
ATOM 1556 C CA . VAL A 1 211 ? 46.908 8.338 -71.911 1.00 57.88 211 VAL A CA 1
ATOM 1557 C C . VAL A 1 211 ? 46.822 8.639 -73.426 1.00 57.88 211 VAL A C 1
ATOM 1559 O O . VAL A 1 211 ? 47.310 7.854 -74.231 1.00 57.88 211 VAL A O 1
ATOM 1562 N N . GLY A 1 212 ? 46.283 9.799 -73.838 1.00 55.97 212 GLY A N 1
ATOM 1563 C CA . GLY A 1 212 ? 46.053 10.126 -75.261 1.00 55.97 212 GLY A CA 1
ATOM 1564 C C . GLY A 1 212 ? 46.422 11.539 -75.742 1.00 55.97 212 GLY A C 1
ATOM 1565 O O . GLY A 1 212 ? 46.019 11.912 -76.838 1.00 55.97 212 GLY A O 1
ATOM 1566 N N . SER A 1 213 ? 47.148 12.352 -74.963 1.00 54.47 213 SER A N 1
ATOM 1567 C CA . SER A 1 213 ? 47.493 13.739 -75.339 1.00 54.47 213 SER A CA 1
ATOM 1568 C C . SER A 1 213 ? 48.990 13.890 -75.619 1.00 54.47 213 SER A C 1
ATOM 1570 O O . SER A 1 213 ? 49.809 13.613 -74.746 1.00 54.47 213 SER A O 1
ATOM 1572 N N . TYR A 1 214 ? 49.353 14.399 -76.802 1.00 53.66 214 TYR A N 1
ATOM 1573 C CA . TYR A 1 214 ? 50.743 14.683 -77.202 1.00 53.66 214 TYR A CA 1
ATOM 1574 C C . TYR A 1 214 ? 51.408 15.844 -76.426 1.00 53.66 214 TYR A C 1
ATOM 1576 O O . TYR A 1 214 ? 52.578 16.139 -76.657 1.00 53.66 214 TYR A O 1
ATOM 1584 N N . ALA A 1 215 ? 50.710 16.478 -75.476 1.00 57.72 215 ALA A N 1
ATOM 1585 C CA . ALA A 1 215 ? 51.292 17.438 -74.541 1.00 57.72 215 ALA A CA 1
ATOM 1586 C C . ALA A 1 215 ? 50.696 17.245 -73.137 1.00 57.72 215 ALA A C 1
ATOM 1588 O O . ALA A 1 215 ? 49.591 17.702 -72.836 1.00 57.72 215 ALA A O 1
ATOM 1589 N N . ILE A 1 216 ? 51.436 16.556 -72.265 1.00 63.56 216 ILE A N 1
ATOM 1590 C CA . ILE A 1 216 ? 51.127 16.472 -70.834 1.00 63.56 216 ILE A CA 1
ATOM 1591 C C . ILE A 1 216 ? 51.645 17.759 -70.187 1.00 63.56 216 ILE A C 1
ATOM 1593 O O . ILE A 1 216 ? 52.850 17.995 -70.126 1.00 63.56 216 ILE A O 1
ATOM 1597 N N . THR A 1 217 ? 50.744 18.610 -69.701 1.00 76.94 217 THR A N 1
ATOM 1598 C CA . THR A 1 217 ? 51.128 19.759 -68.873 1.00 76.94 217 THR A CA 1
ATOM 1599 C C . THR A 1 217 ? 51.472 19.283 -67.460 1.00 76.94 217 THR A C 1
ATOM 1601 O O . THR A 1 217 ? 50.934 18.274 -66.990 1.00 76.94 217 THR A O 1
ATOM 1604 N N . ALA A 1 218 ? 52.315 20.025 -66.734 1.00 77.62 218 ALA A N 1
ATOM 1605 C CA . ALA A 1 218 ? 52.641 19.719 -65.334 1.00 77.62 218 ALA A CA 1
ATOM 1606 C C . ALA A 1 218 ? 51.381 19.553 -64.455 1.00 77.62 218 ALA A C 1
ATOM 1608 O O . ALA A 1 218 ? 51.335 18.698 -63.574 1.00 77.62 218 ALA A O 1
ATOM 1609 N N . GLN A 1 219 ? 50.319 20.307 -64.757 1.00 79.00 219 GLN A N 1
ATOM 1610 C CA . GLN A 1 219 ? 49.030 20.215 -64.071 1.00 79.00 219 GLN A CA 1
ATOM 1611 C C . GLN A 1 219 ? 48.293 18.891 -64.345 1.00 79.00 219 GLN A C 1
ATOM 1613 O O . GLN A 1 219 ? 47.665 18.346 -63.438 1.00 79.00 219 GLN A O 1
ATOM 1618 N N . THR A 1 220 ? 48.375 18.349 -65.566 1.00 80.69 220 THR A N 1
ATOM 1619 C CA . THR A 1 220 ? 47.792 17.032 -65.893 1.00 80.69 220 THR A CA 1
ATOM 1620 C C . THR A 1 220 ? 48.574 15.873 -65.277 1.00 80.69 220 THR A C 1
ATOM 1622 O O . THR A 1 220 ? 47.956 14.941 -64.772 1.00 80.69 220 THR A O 1
ATOM 1625 N N . ALA A 1 221 ? 49.910 15.956 -65.228 1.00 79.94 221 ALA A N 1
ATOM 1626 C CA . ALA A 1 221 ? 50.740 14.960 -64.545 1.00 79.94 221 ALA A CA 1
ATOM 1627 C C . ALA A 1 221 ? 50.434 14.904 -63.038 1.00 79.94 221 ALA A C 1
ATOM 1629 O O . ALA A 1 221 ? 50.210 13.825 -62.499 1.00 79.94 221 ALA A O 1
ATOM 1630 N N . TYR A 1 222 ? 50.316 16.068 -62.390 1.00 84.69 222 TYR A N 1
ATOM 1631 C CA . TYR A 1 222 ? 49.957 16.158 -60.973 1.00 84.69 222 TYR A CA 1
ATOM 1632 C C . TYR A 1 222 ? 48.588 15.532 -60.666 1.00 84.69 222 TYR A C 1
ATOM 1634 O O . TYR A 1 222 ? 48.473 14.728 -59.745 1.00 84.69 222 TYR A O 1
ATOM 1642 N N . ARG A 1 223 ? 47.548 15.851 -61.453 1.00 84.62 223 ARG A N 1
ATOM 1643 C CA . ARG A 1 223 ? 46.205 15.267 -61.261 1.00 84.62 223 ARG A CA 1
ATOM 1644 C C . ARG A 1 223 ? 46.210 13.751 -61.418 1.00 84.62 223 ARG A C 1
ATOM 1646 O O . ARG A 1 223 ? 45.569 13.061 -60.633 1.00 84.62 223 ARG A O 1
ATOM 1653 N N . ARG A 1 224 ? 46.955 13.240 -62.398 1.00 87.12 224 ARG A N 1
ATOM 1654 C CA . ARG A 1 224 ? 47.086 11.804 -62.649 1.00 87.12 224 ARG A CA 1
ATOM 1655 C C . ARG A 1 224 ? 47.718 11.068 -61.477 1.00 87.12 224 ARG A C 1
ATOM 1657 O O . ARG A 1 224 ? 47.196 10.041 -61.046 1.00 87.12 224 ARG A O 1
ATOM 1664 N N . ASP A 1 225 ? 48.823 11.594 -60.966 1.00 88.38 225 ASP A N 1
ATOM 1665 C CA . ASP A 1 225 ? 49.550 10.959 -59.873 1.00 88.38 225 ASP A CA 1
ATOM 1666 C C . ASP A 1 225 ? 48.735 11.044 -58.565 1.00 88.38 225 ASP A C 1
ATOM 1668 O O . ASP A 1 225 ? 48.605 10.040 -57.866 1.00 88.38 225 ASP A O 1
ATOM 1672 N N . ALA A 1 226 ? 48.050 12.169 -58.318 1.00 88.75 226 ALA A N 1
ATOM 1673 C CA . ALA A 1 226 ? 47.113 12.319 -57.200 1.00 88.75 226 ALA A CA 1
ATOM 1674 C C . ALA A 1 226 ? 45.911 11.357 -57.290 1.00 88.75 226 ALA A C 1
ATOM 1676 O O . ALA A 1 226 ? 45.516 10.764 -56.290 1.00 88.75 226 ALA A O 1
ATOM 1677 N N . GLY A 1 227 ? 45.341 11.151 -58.484 1.00 90.12 227 GLY A N 1
ATOM 1678 C CA . GLY A 1 227 ? 44.264 10.177 -58.694 1.00 90.12 227 GLY A CA 1
ATOM 1679 C C . GLY A 1 227 ? 44.695 8.745 -58.356 1.00 90.12 227 GLY A C 1
ATOM 1680 O O . GLY A 1 227 ? 43.966 8.021 -57.681 1.00 90.12 227 GLY A O 1
ATOM 1681 N N . ARG A 1 228 ? 45.913 8.350 -58.755 1.00 91.31 228 ARG A N 1
ATOM 1682 C CA . ARG A 1 228 ? 46.484 7.030 -58.423 1.00 91.31 228 ARG A CA 1
ATOM 1683 C C . ARG A 1 228 ? 46.736 6.862 -56.928 1.00 91.31 228 ARG A C 1
ATOM 1685 O O . ARG A 1 228 ? 46.485 5.786 -56.392 1.00 91.31 228 ARG A O 1
ATOM 1692 N N . GLU A 1 229 ? 47.215 7.909 -56.265 1.00 93.50 229 GLU A N 1
ATOM 1693 C CA . GLU A 1 229 ? 47.445 7.899 -54.820 1.00 93.50 229 GLU A CA 1
ATOM 1694 C C . GLU A 1 229 ? 46.132 7.737 -54.039 1.00 93.50 229 GLU A C 1
ATOM 1696 O O . GLU A 1 229 ? 46.050 6.884 -53.156 1.00 93.50 229 GLU A O 1
ATOM 1701 N N . ILE A 1 230 ? 45.080 8.472 -54.417 1.00 91.44 230 ILE A N 1
ATOM 1702 C CA . ILE A 1 230 ? 43.750 8.360 -53.797 1.00 91.44 230 ILE A CA 1
ATOM 1703 C C . ILE A 1 230 ? 43.190 6.938 -53.951 1.00 91.44 230 ILE A C 1
ATOM 1705 O O . ILE A 1 230 ? 42.711 6.366 -52.974 1.00 91.44 230 ILE A O 1
ATOM 1709 N N . LEU A 1 231 ? 43.288 6.334 -55.141 1.00 92.81 231 LEU A N 1
ATOM 1710 C CA . LEU A 1 231 ? 42.839 4.952 -55.365 1.00 92.81 231 LEU A CA 1
ATOM 1711 C C . LEU A 1 231 ? 43.614 3.945 -54.504 1.00 92.81 231 LEU A C 1
ATOM 1713 O O . LEU A 1 231 ? 43.009 3.077 -53.881 1.00 92.81 231 LEU A O 1
ATOM 1717 N N . ALA A 1 232 ? 44.936 4.100 -54.399 1.00 92.44 232 ALA A N 1
ATOM 1718 C CA . ALA A 1 232 ? 45.764 3.227 -53.570 1.00 92.44 232 ALA A CA 1
ATOM 1719 C C . ALA A 1 232 ? 45.410 3.309 -52.072 1.00 92.44 232 ALA A C 1
ATOM 1721 O O . ALA A 1 232 ? 45.548 2.315 -51.357 1.00 92.44 232 ALA A O 1
ATOM 1722 N N . ILE A 1 233 ? 44.961 4.474 -51.591 1.00 92.12 233 ILE A N 1
ATOM 1723 C CA . ILE A 1 233 ? 44.456 4.643 -50.221 1.00 92.12 233 ILE A CA 1
ATOM 1724 C C . ILE A 1 233 ? 43.122 3.905 -50.057 1.00 92.12 233 ILE A C 1
ATOM 1726 O O . ILE A 1 233 ? 42.999 3.083 -49.153 1.00 92.12 233 ILE A O 1
ATOM 1730 N N . LEU A 1 234 ? 42.163 4.126 -50.962 1.00 90.75 234 LEU A N 1
ATOM 1731 C CA . LEU A 1 234 ? 40.844 3.484 -50.898 1.00 90.75 234 LEU A CA 1
ATOM 1732 C C . LEU A 1 234 ? 40.936 1.949 -50.943 1.00 90.75 234 LEU A C 1
ATOM 1734 O O . LEU A 1 234 ? 40.255 1.261 -50.184 1.00 90.75 234 LEU A O 1
ATOM 1738 N N . ASP A 1 235 ? 41.815 1.402 -51.780 1.00 90.75 235 ASP A N 1
ATOM 1739 C CA . ASP A 1 235 ? 41.995 -0.048 -51.910 1.00 90.75 235 ASP A CA 1
ATOM 1740 C C . ASP A 1 235 ? 42.716 -0.655 -50.690 1.00 90.75 235 ASP A C 1
ATOM 1742 O O . ASP A 1 235 ? 42.418 -1.777 -50.258 1.00 90.75 235 ASP A O 1
ATOM 1746 N N . ARG A 1 236 ? 43.637 0.095 -50.070 1.00 89.75 236 ARG A N 1
ATOM 1747 C CA . ARG A 1 236 ? 44.241 -0.295 -48.787 1.00 89.75 236 ARG A CA 1
ATOM 1748 C C . ARG A 1 236 ? 43.195 -0.327 -47.672 1.00 89.75 236 ARG A C 1
ATOM 1750 O O . ARG A 1 236 ? 43.186 -1.263 -46.872 1.00 89.75 236 ARG A O 1
ATOM 1757 N N . ASP A 1 237 ? 42.301 0.649 -47.628 1.00 83.94 237 ASP A N 1
ATOM 1758 C CA . ASP A 1 237 ? 41.265 0.713 -46.597 1.00 83.94 237 ASP A CA 1
ATOM 1759 C C . ASP A 1 237 ? 40.234 -0.416 -46.771 1.00 83.94 237 ASP A C 1
ATOM 1761 O O . ASP A 1 237 ? 39.849 -1.055 -45.791 1.00 83.94 237 ASP A O 1
ATOM 1765 N N . GLU A 1 238 ? 39.878 -0.780 -48.009 1.00 83.44 238 GLU A N 1
ATOM 1766 C CA . GLU A 1 238 ? 39.018 -1.942 -48.285 1.00 83.44 238 GLU A CA 1
ATOM 1767 C C . GLU A 1 238 ? 39.655 -3.283 -47.902 1.00 83.44 238 GLU A C 1
ATOM 1769 O O . GLU A 1 238 ? 38.982 -4.166 -47.358 1.00 83.44 238 GLU A O 1
ATOM 1774 N N . THR A 1 239 ? 40.948 -3.464 -48.179 1.00 79.50 239 THR A N 1
ATOM 1775 C CA . THR A 1 239 ? 41.671 -4.691 -47.800 1.00 79.50 239 THR A CA 1
ATOM 1776 C C . THR A 1 239 ? 41.817 -4.807 -46.284 1.00 79.50 239 THR A C 1
ATOM 1778 O O . THR A 1 239 ? 41.648 -5.896 -45.728 1.00 79.50 239 THR A O 1
ATOM 1781 N N . THR A 1 240 ? 42.030 -3.683 -45.598 1.00 78.38 240 THR A N 1
ATOM 1782 C CA . THR A 1 240 ? 42.097 -3.620 -44.132 1.00 78.38 240 THR A CA 1
ATOM 1783 C C . THR A 1 240 ? 40.730 -3.905 -43.497 1.00 78.38 240 THR A C 1
ATOM 1785 O O . THR A 1 240 ? 40.647 -4.690 -42.550 1.00 78.38 240 THR A O 1
ATOM 1788 N N . ALA A 1 241 ? 39.644 -3.360 -44.055 1.00 74.81 241 ALA A N 1
ATOM 1789 C CA . ALA A 1 241 ? 38.280 -3.612 -43.588 1.00 74.81 241 ALA A CA 1
ATOM 1790 C C . ALA A 1 241 ? 37.871 -5.092 -43.732 1.00 74.81 241 ALA A C 1
ATOM 1792 O O . ALA A 1 241 ? 37.337 -5.685 -42.793 1.00 74.81 241 ALA A O 1
ATOM 1793 N N . LYS A 1 242 ? 38.185 -5.727 -44.871 1.00 73.25 242 LYS A N 1
ATOM 1794 C CA . LYS A 1 242 ? 37.901 -7.156 -45.108 1.00 73.25 242 LYS A CA 1
ATOM 1795 C C . LYS A 1 242 ? 38.729 -8.077 -44.204 1.00 73.25 242 LYS A C 1
ATOM 1797 O O . LYS A 1 242 ? 38.205 -9.066 -43.696 1.00 73.25 242 LYS A O 1
ATOM 1802 N N . GLY A 1 243 ? 39.998 -7.740 -43.957 1.00 69.94 243 GLY A N 1
ATOM 1803 C CA . GLY A 1 243 ? 40.867 -8.498 -43.049 1.00 69.94 243 GLY A CA 1
ATOM 1804 C C . GLY A 1 243 ? 40.461 -8.397 -41.572 1.00 69.94 243 GLY A C 1
ATOM 1805 O O . GLY A 1 243 ? 40.617 -9.364 -40.826 1.00 69.94 243 GLY A O 1
ATOM 1806 N N . GLY A 1 244 ? 39.910 -7.253 -41.150 1.00 65.75 244 GLY A N 1
ATOM 1807 C CA . GLY A 1 244 ? 39.367 -7.059 -39.802 1.00 65.75 244 GLY A CA 1
ATOM 1808 C C . GLY A 1 244 ? 38.070 -7.837 -39.554 1.00 65.75 244 GLY A C 1
ATOM 1809 O O . GLY A 1 244 ? 37.932 -8.468 -38.509 1.00 65.75 244 GLY A O 1
ATOM 1810 N N . ALA A 1 245 ? 37.156 -7.856 -40.531 1.00 61.00 245 ALA A N 1
ATOM 1811 C CA . ALA A 1 245 ? 35.896 -8.598 -40.438 1.00 61.00 245 ALA A CA 1
ATOM 1812 C C . ALA A 1 245 ? 36.100 -10.125 -40.368 1.00 61.00 245 ALA A C 1
ATOM 1814 O O . ALA A 1 245 ? 35.417 -10.795 -39.601 1.00 61.00 245 ALA A O 1
ATOM 1815 N N . ALA A 1 246 ? 37.076 -10.670 -41.106 1.00 60.66 246 ALA A N 1
ATOM 1816 C CA . ALA A 1 246 ? 37.399 -12.100 -41.068 1.00 60.66 246 ALA A CA 1
ATOM 1817 C C . ALA A 1 246 ? 37.933 -12.553 -39.694 1.00 60.66 246 ALA A C 1
ATOM 1819 O O . ALA A 1 246 ? 37.521 -13.583 -39.177 1.00 60.66 246 ALA A O 1
ATOM 1820 N N . LYS A 1 247 ? 38.788 -11.746 -39.048 1.00 58.28 247 LYS A N 1
ATOM 1821 C CA . LYS A 1 247 ? 39.317 -12.062 -37.708 1.00 58.28 247 LYS A CA 1
ATOM 1822 C C . LYS A 1 247 ? 38.275 -11.995 -36.592 1.00 58.28 247 LYS A C 1
ATOM 1824 O O . LYS A 1 247 ? 38.452 -12.662 -35.580 1.00 58.28 247 LYS A O 1
ATOM 1829 N N . ALA A 1 248 ? 37.234 -11.178 -36.746 1.00 55.22 248 ALA A N 1
ATOM 1830 C CA . ALA A 1 248 ? 36.153 -11.087 -35.767 1.00 55.22 248 ALA A CA 1
ATOM 1831 C C . ALA A 1 248 ? 35.204 -12.298 -35.827 1.00 55.22 248 ALA A C 1
ATOM 1833 O O . ALA A 1 248 ? 34.622 -12.646 -34.809 1.00 55.22 248 ALA A O 1
ATOM 1834 N N . ALA A 1 249 ? 35.078 -12.946 -36.990 1.00 56.41 249 ALA A N 1
ATOM 1835 C CA . ALA A 1 249 ? 34.244 -14.135 -37.174 1.00 56.41 249 ALA A CA 1
ATOM 1836 C C . ALA A 1 249 ? 34.921 -15.444 -36.714 1.00 56.41 249 ALA A C 1
ATOM 1838 O O . ALA A 1 249 ? 34.226 -16.378 -36.339 1.00 56.41 249 ALA A O 1
ATOM 1839 N N . ASP A 1 250 ? 36.258 -15.508 -36.707 1.00 58.00 250 ASP A N 1
ATOM 1840 C CA . ASP A 1 250 ? 37.031 -16.687 -36.264 1.00 58.00 250 ASP A CA 1
ATOM 1841 C C . ASP A 1 250 ? 37.329 -16.700 -34.744 1.00 58.00 250 ASP A C 1
ATOM 1843 O O . ASP A 1 250 ? 38.007 -17.600 -34.246 1.00 58.00 250 ASP A O 1
ATOM 1847 N N . GLY A 1 251 ? 36.885 -15.675 -34.008 1.00 54.00 251 GLY A N 1
ATOM 1848 C CA . GLY A 1 251 ? 37.165 -15.474 -32.580 1.00 54.00 251 GLY A CA 1
ATOM 1849 C C . GLY A 1 251 ? 35.990 -15.736 -31.632 1.00 54.00 251 GLY A C 1
ATOM 1850 O O . GLY A 1 251 ? 36.103 -15.375 -30.459 1.00 54.00 251 GLY A O 1
ATOM 1851 N N . GLU A 1 252 ? 34.892 -16.315 -32.127 1.00 42.56 252 GLU A N 1
ATOM 1852 C CA . GLU A 1 252 ? 33.701 -16.714 -31.355 1.00 42.56 252 GLU A CA 1
ATOM 1853 C C . GLU A 1 252 ? 33.624 -18.239 -31.180 1.00 42.56 252 GLU A C 1
ATOM 1855 O O . GLU A 1 252 ? 33.790 -18.969 -32.185 1.00 42.56 252 GLU A O 1
#

Foldseek 3Di:
DVVVVVVVVVVVVVVVVVPDPPPPDPPPDDPDPPPPPVVVVVVVVVVVPPDPPDVQWDQDQQAIWGQDPVPPRDIDHPDHPPDPCRNVVSVVVCVCVVCVVVVVVVVVVVVVVVVVVVVVVVVVVVVVVVVVVVVVVVVVVVVVVVVVVVVVVVVVVVVVVVVVVVVVVVVVVVVVVVVVVVVVVVVVVVVVVVVLVVLLVLLVVLLPQPPDDPDQDPVSVVSNVVSVVSVVVVVVVVVVVVVVVVVVVVPD

Radius of gyration: 63.3 Å; chains: 1; bounding box: 109×46×168 Å